Protein AF-A0A0C9VKG6-F1 (afdb_monomer_lite)

Organism: Sphaerobolus stellatus (strain SS14) (NCBI:txid990650)

Sequence (192 aa):
MRAEDNCTCRLIDTSNALRTARHTDNGRTLLSHLSDSPATTRQNPPNAATGEKKKFLPKLTEEEKNLIRDHLGCRRCHTFYAGHQSANCPMTIVNTWPNTSNYTPLTESMAWVAAAAAKPRITVALAYSKDPRDAETDLYVPPTPFTIPHLYAQMDLTGPAMEDFPLSVKALLDIGSPAVIISSGLVDQLGL

Secondary structure (DSSP, 8-state):
--SHHHHHHHHHHHHHHHHHHHHHTT---TTTTS--------PPP----------PPPP--HHHHHHHHHTT-BTTTTBTT-SS-GGG-HHHHHT-PPPGGG-PPP-HHHHHHHHHHTS----------------------------PPP-EEEEEE--TT--SS-EEEEEE--TT-SS----HHHHHHHT-

Foldseek 3Di:
DPPVVVVVVVVVVVVVVVVVVVVVVPPPDPPVPPDDDDDDDDDDDDDPDPDPPDLDADQQDVVLVVLQVVQVHENFQSDGPPVDYPVPDCCVVVVDHDDNVPDDRDDPVVSVVNVVVNPDPPDDDDDDDPDDDDDPDPPPDPPDPCPPPFDWDWDFDAAPPDPDGTDTDIDTDDPPDPDDDDDPVVCVVRVD

Radius of gyration: 30.84 Å; chains: 1; bounding box: 80×62×86 Å

Structure (mmCIF, N/CA/C/O backbone):
data_AF-A0A0C9VKG6-F1
#
_entry.id   AF-A0A0C9VKG6-F1
#
loop_
_atom_site.group_PDB
_atom_site.id
_atom_site.type_symbol
_atom_site.label_atom_id
_atom_site.label_alt_id
_atom_site.label_comp_id
_atom_site.label_asym_id
_atom_site.label_entity_id
_atom_site.label_seq_id
_atom_site.pdbx_PDB_ins_code
_atom_site.Cartn_x
_atom_site.Cartn_y
_atom_site.Cartn_z
_atom_site.occupancy
_atom_site.B_iso_or_equiv
_atom_site.auth_seq_id
_atom_site.auth_comp_id
_atom_site.auth_asym_id
_atom_site.auth_atom_id
_atom_site.pdbx_PDB_model_num
ATOM 1 N N . MET A 1 1 ? 13.301 -40.475 8.908 1.00 50.25 1 MET A N 1
ATOM 2 C CA . MET A 1 1 ? 12.504 -39.259 8.636 1.00 50.25 1 MET A CA 1
ATOM 3 C C . MET A 1 1 ? 11.189 -39.294 9.444 1.00 50.25 1 MET A C 1
ATOM 5 O O . MET A 1 1 ? 10.123 -39.360 8.863 1.00 50.25 1 MET A O 1
ATOM 9 N N . ARG A 1 2 ? 11.252 -39.381 10.789 1.00 55.94 2 ARG A N 1
ATOM 10 C CA . ARG A 1 2 ? 10.070 -39.404 11.701 1.00 55.94 2 ARG A CA 1
ATOM 11 C C . ARG A 1 2 ? 10.313 -38.679 13.042 1.00 55.94 2 ARG A C 1
ATOM 13 O O . ARG A 1 2 ? 9.525 -38.801 13.972 1.00 55.94 2 ARG A O 1
ATOM 20 N N . ALA A 1 3 ? 11.449 -37.995 13.188 1.00 56.12 3 ALA A N 1
ATOM 21 C CA . ALA A 1 3 ? 11.836 -37.368 14.454 1.00 56.12 3 ALA A CA 1
ATOM 22 C C . ALA A 1 3 ? 11.346 -35.913 14.563 1.00 56.12 3 ALA A C 1
ATOM 24 O O . ALA A 1 3 ? 11.083 -35.442 15.665 1.00 56.12 3 ALA A O 1
ATOM 25 N N . GLU A 1 4 ? 11.178 -35.228 13.430 1.00 56.50 4 GLU A N 1
ATOM 26 C CA . GLU A 1 4 ? 10.843 -33.800 13.375 1.00 56.50 4 GLU A CA 1
ATOM 27 C C . GLU A 1 4 ? 9.358 -33.537 13.684 1.00 56.50 4 GLU A C 1
ATOM 29 O O . GLU A 1 4 ? 9.040 -32.576 14.384 1.00 56.50 4 GLU A O 1
ATOM 34 N N . ASP A 1 5 ? 8.458 -34.455 13.313 1.00 58.03 5 ASP A N 1
ATOM 35 C CA . ASP A 1 5 ? 7.010 -34.317 13.545 1.00 58.03 5 ASP A CA 1
ATOM 36 C C . ASP A 1 5 ? 6.630 -34.334 15.037 1.00 58.03 5 ASP A C 1
ATOM 38 O O . ASP A 1 5 ? 5.728 -33.619 15.477 1.00 58.03 5 ASP A O 1
ATOM 42 N N . ASN A 1 6 ? 7.368 -35.090 15.857 1.00 64.69 6 ASN A N 1
ATOM 43 C CA . ASN A 1 6 ? 7.103 -35.191 17.295 1.00 64.69 6 ASN A CA 1
ATOM 44 C C . ASN A 1 6 ? 7.442 -33.901 18.053 1.00 64.69 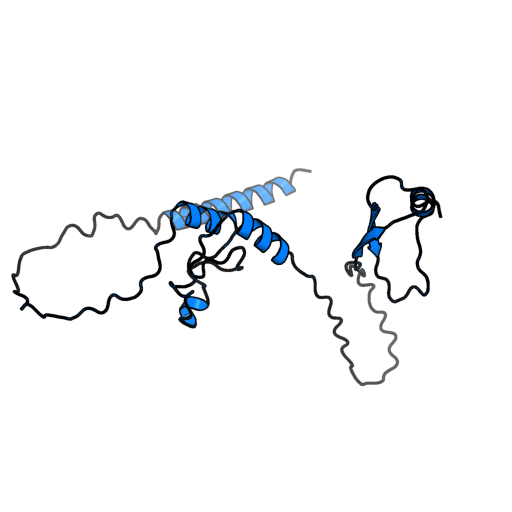6 ASN A C 1
ATOM 46 O O . ASN A 1 6 ? 6.834 -33.616 19.085 1.00 64.69 6 ASN A O 1
ATOM 50 N N . CYS A 1 7 ? 8.405 -33.115 17.562 1.00 70.19 7 CYS A N 1
ATOM 51 C CA . CYS A 1 7 ? 8.767 -31.845 18.190 1.00 70.19 7 CYS A CA 1
ATOM 52 C C . CYS A 1 7 ? 7.628 -30.829 18.028 1.00 70.19 7 CYS A C 1
ATOM 54 O O . CYS A 1 7 ? 7.198 -30.189 18.992 1.00 70.19 7 CYS A O 1
ATOM 56 N N . THR A 1 8 ? 7.075 -30.761 16.819 1.00 71.38 8 THR A N 1
ATOM 57 C CA . THR A 1 8 ? 6.017 -29.817 16.455 1.00 71.38 8 THR A CA 1
ATOM 58 C C . THR A 1 8 ? 4.706 -30.126 17.180 1.00 71.38 8 THR A C 1
ATOM 60 O O . THR A 1 8 ? 4.082 -29.213 17.721 1.00 71.38 8 THR A O 1
ATOM 63 N N . CYS A 1 9 ? 4.322 -31.404 17.297 1.00 74.69 9 CYS A N 1
ATOM 64 C CA . CYS A 1 9 ? 3.130 -31.803 18.056 1.00 74.69 9 CYS A CA 1
ATOM 65 C C . CYS A 1 9 ? 3.235 -31.446 19.549 1.00 74.69 9 CYS A C 1
ATOM 67 O O . CYS A 1 9 ? 2.298 -30.881 20.111 1.00 74.69 9 CYS A O 1
ATOM 69 N N . ARG A 1 10 ? 4.398 -31.664 20.183 1.00 74.44 10 ARG A N 1
ATOM 70 C CA . ARG A 1 10 ? 4.588 -31.331 21.610 1.00 74.44 10 ARG A CA 1
ATOM 71 C C . ARG A 1 10 ? 4.495 -29.831 21.884 1.00 74.44 10 ARG A C 1
ATOM 73 O O . ARG A 1 10 ? 3.991 -29.432 22.936 1.00 74.44 10 ARG A O 1
ATOM 80 N N . LEU A 1 11 ? 4.946 -28.994 20.951 1.00 72.25 11 LEU A N 1
ATOM 81 C CA . LEU A 1 11 ? 4.827 -27.539 21.068 1.00 72.25 11 LEU A CA 1
ATOM 82 C C . LEU A 1 11 ? 3.369 -27.071 20.953 1.00 72.25 11 LEU A C 1
ATOM 84 O O . LEU A 1 11 ? 2.946 -26.196 21.715 1.00 72.25 11 LEU A O 1
ATOM 88 N N . ILE A 1 12 ? 2.592 -27.682 20.055 1.00 78.38 12 ILE A N 1
ATOM 89 C CA . ILE A 1 12 ? 1.165 -27.380 19.879 1.00 78.38 12 ILE A CA 1
ATOM 90 C C . ILE A 1 12 ? 0.376 -27.777 21.134 1.00 78.38 12 ILE A C 1
ATOM 92 O O . ILE A 1 12 ? -0.376 -26.955 21.665 1.00 78.38 12 ILE A O 1
ATOM 96 N N . ASP A 1 13 ? 0.609 -28.977 21.667 1.00 81.69 13 ASP A N 1
ATOM 97 C CA . ASP A 1 13 ? -0.079 -29.464 22.869 1.00 81.69 13 ASP A CA 1
ATOM 98 C C . ASP A 1 13 ? 0.242 -28.610 24.102 1.00 81.69 13 ASP A C 1
ATOM 100 O O . ASP A 1 13 ? -0.653 -28.244 24.869 1.00 81.69 13 ASP A O 1
ATOM 104 N N . THR A 1 14 ? 1.504 -28.197 24.250 1.00 80.69 14 THR A N 1
ATOM 105 C CA . THR A 1 14 ? 1.930 -27.308 25.343 1.00 80.69 14 THR A CA 1
ATOM 106 C C . THR A 1 14 ? 1.271 -25.929 25.234 1.00 80.69 14 THR A C 1
ATOM 108 O O . THR A 1 14 ? 0.827 -25.365 26.238 1.00 80.69 14 THR A O 1
ATOM 111 N N . SER A 1 15 ? 1.152 -25.381 24.019 1.00 76.69 15 SER A N 1
ATOM 112 C CA . SER A 1 15 ? 0.490 -24.089 23.794 1.00 76.69 15 SER A CA 1
ATOM 113 C C . SER A 1 15 ? -1.013 -24.157 24.087 1.00 76.69 15 SER A C 1
ATOM 115 O O . SER A 1 15 ? -1.566 -23.246 24.708 1.00 76.69 15 SER A O 1
ATOM 117 N N . ASN A 1 16 ? -1.671 -25.254 23.707 1.00 75.88 16 ASN A N 1
ATOM 118 C CA . ASN A 1 16 ? -3.093 -25.470 23.975 1.00 75.88 16 ASN A CA 1
ATOM 119 C C . ASN A 1 16 ? -3.376 -25.662 25.474 1.00 75.88 16 ASN A C 1
ATOM 121 O O . ASN A 1 16 ? -4.326 -25.066 25.983 1.00 75.88 16 ASN A O 1
ATOM 125 N N . ALA A 1 17 ? -2.519 -26.386 26.203 1.00 74.12 17 ALA A N 1
ATOM 126 C CA . ALA A 1 17 ? -2.623 -26.536 27.659 1.00 74.12 17 ALA A CA 1
ATOM 127 C C . ALA A 1 17 ? -2.451 -25.200 28.412 1.00 74.12 17 ALA A C 1
ATOM 129 O O . ALA A 1 17 ? -3.166 -24.914 29.373 1.00 74.12 17 ALA A O 1
ATOM 130 N N . LEU A 1 18 ? -1.550 -24.326 27.947 1.00 69.62 18 LEU A N 1
ATOM 131 C CA . LEU A 1 18 ? -1.402 -22.973 28.500 1.00 69.62 18 LEU A CA 1
ATOM 132 C C . LEU A 1 18 ? -2.629 -22.089 28.227 1.00 69.62 18 LEU A C 1
ATOM 134 O O . LEU A 1 18 ? -2.961 -21.222 29.040 1.00 69.62 18 LEU A O 1
ATOM 138 N N . ARG A 1 19 ? -3.317 -22.294 27.097 1.00 65.25 19 ARG A N 1
ATOM 139 C CA . ARG A 1 19 ? -4.551 -21.565 26.763 1.00 65.25 19 ARG A CA 1
ATOM 140 C C . ARG A 1 19 ? -5.738 -22.021 27.609 1.00 65.25 19 ARG A C 1
ATOM 142 O O . ARG A 1 19 ? -6.507 -21.166 28.042 1.00 65.25 19 ARG A O 1
ATOM 149 N N . THR A 1 20 ? -5.873 -23.317 27.888 1.00 66.81 20 THR A N 1
ATOM 150 C CA . THR A 1 20 ? -6.952 -23.833 28.749 1.00 66.81 20 THR A CA 1
ATOM 151 C C . THR A 1 20 ? -6.763 -23.424 30.210 1.00 66.81 20 THR A C 1
ATOM 153 O O . THR A 1 20 ? -7.734 -23.003 30.837 1.00 66.81 20 THR A O 1
ATOM 156 N N . ALA A 1 21 ? -5.527 -23.413 30.724 1.00 62.81 21 ALA A N 1
ATOM 157 C CA . ALA A 1 21 ? -5.228 -22.952 32.086 1.00 62.81 21 ALA A CA 1
ATOM 158 C C . ALA A 1 21 ? -5.585 -21.468 32.322 1.00 62.81 21 ALA A C 1
ATOM 160 O O . ALA A 1 21 ? -6.046 -21.095 33.397 1.00 62.81 21 ALA A O 1
ATOM 161 N N . ARG A 1 22 ? -5.441 -20.609 31.303 1.00 58.81 22 ARG A N 1
ATOM 162 C CA . ARG A 1 22 ? -5.847 -19.190 31.386 1.00 58.81 22 ARG A CA 1
ATOM 163 C C . ARG A 1 22 ? -7.360 -18.985 31.346 1.00 58.81 22 ARG A C 1
ATOM 165 O O . ARG A 1 22 ? -7.836 -17.911 31.705 1.00 58.81 22 ARG A O 1
ATOM 172 N N . HIS A 1 23 ? -8.115 -19.982 30.892 1.00 55.22 23 HIS A N 1
ATOM 173 C CA . HIS A 1 23 ? -9.563 -19.875 30.758 1.00 55.22 23 HIS A CA 1
ATOM 174 C C . HIS A 1 23 ? -10.307 -20.247 32.049 1.00 55.22 23 HIS A C 1
ATOM 176 O O . HIS A 1 23 ? -11.435 -19.796 32.249 1.00 55.22 23 HIS A O 1
ATOM 182 N N . THR A 1 24 ? -9.683 -21.022 32.941 1.00 56.91 24 THR A N 1
ATOM 183 C CA . THR A 1 24 ? -10.279 -21.432 34.222 1.00 56.91 24 THR A CA 1
ATOM 184 C C . THR A 1 24 ? -10.180 -20.367 35.315 1.00 56.91 24 THR A C 1
ATOM 186 O O . THR A 1 24 ? -10.997 -20.378 36.229 1.00 56.91 24 THR A O 1
ATOM 189 N N . ASP A 1 25 ? -9.261 -19.402 35.202 1.00 52.75 25 ASP A N 1
ATOM 190 C CA . ASP A 1 25 ? -9.075 -18.350 36.221 1.00 52.75 25 ASP A CA 1
ATOM 191 C C . ASP A 1 25 ? -10.065 -17.174 36.108 1.00 52.75 25 ASP A C 1
ATOM 193 O O . ASP A 1 25 ? -10.252 -16.407 37.051 1.00 52.75 25 ASP A O 1
ATOM 197 N N . ASN A 1 26 ? -10.775 -17.050 34.981 1.00 51.22 26 ASN A N 1
ATOM 198 C CA . ASN A 1 26 ? -11.787 -16.003 34.782 1.00 51.22 26 ASN A CA 1
ATOM 199 C C . ASN A 1 26 ? -13.218 -16.453 35.126 1.00 51.22 26 ASN A C 1
ATOM 201 O O . ASN A 1 26 ? -14.178 -15.720 34.886 1.00 51.22 26 ASN A O 1
ATOM 205 N N . GLY A 1 27 ? -13.374 -17.628 35.741 1.00 53.47 27 GLY A N 1
ATOM 206 C CA . GLY A 1 27 ? -14.642 -18.157 36.243 1.00 53.47 27 GLY A CA 1
ATOM 207 C C . GLY A 1 27 ? -15.100 -17.546 37.570 1.00 53.47 27 GLY A C 1
ATOM 208 O O . GLY A 1 27 ? -15.656 -18.261 38.400 1.00 53.47 27 GLY A O 1
ATOM 209 N N . ARG A 1 28 ? -14.893 -16.239 37.799 1.00 52.16 28 ARG A N 1
ATOM 210 C CA . ARG A 1 28 ? -15.598 -15.522 38.873 1.00 52.16 28 ARG A CA 1
ATOM 211 C C . ARG A 1 28 ? -17.057 -15.370 38.444 1.00 52.16 28 ARG A C 1
ATOM 213 O O . ARG A 1 28 ? -17.444 -14.448 37.732 1.00 52.16 28 ARG A O 1
ATOM 220 N N . THR A 1 29 ? -17.827 -16.383 38.811 1.00 49.12 29 THR A N 1
ATOM 221 C CA . THR A 1 29 ? -19.251 -16.550 38.558 1.00 49.12 29 THR A CA 1
ATOM 222 C C . THR A 1 29 ? -20.050 -15.342 39.045 1.00 49.12 29 THR A C 1
ATOM 224 O O . THR A 1 29 ? -19.882 -14.863 40.164 1.00 49.12 29 THR A O 1
ATOM 227 N N . LEU A 1 30 ? -21.006 -14.907 38.220 1.00 50.72 30 LEU A N 1
ATOM 228 C CA . LEU A 1 30 ? -22.036 -13.898 38.513 1.00 50.72 30 LEU A CA 1
ATOM 229 C C . LEU A 1 30 ? -22.934 -14.229 39.733 1.00 50.72 30 LEU A C 1
ATOM 231 O O . LEU A 1 30 ? -23.887 -13.506 40.002 1.00 50.72 30 LEU A O 1
ATOM 235 N N . LEU A 1 31 ? -22.645 -15.301 40.480 1.00 48.25 31 LEU A N 1
ATOM 236 C CA . LEU A 1 31 ? -23.374 -15.710 41.681 1.00 48.25 31 LEU A CA 1
ATOM 237 C C . LEU A 1 31 ? -22.872 -15.038 42.968 1.00 48.25 31 LEU A C 1
ATOM 239 O O . LEU A 1 31 ? -23.609 -15.007 43.949 1.00 48.25 31 LEU A O 1
ATOM 243 N N . SER A 1 32 ? -21.655 -14.484 42.999 1.00 50.81 32 SER A N 1
ATOM 244 C CA . SER A 1 32 ? -21.087 -13.922 44.237 1.00 50.81 32 SER A CA 1
ATOM 245 C C . SER A 1 32 ? -21.597 -12.518 44.592 1.00 50.81 32 SER A C 1
ATOM 247 O O . SER A 1 32 ? -21.147 -11.948 45.578 1.00 50.81 32 SER A O 1
ATOM 249 N N . HIS A 1 33 ? -22.508 -11.944 43.799 1.00 47.34 33 HIS A N 1
ATOM 250 C CA . HIS A 1 33 ? -23.048 -10.594 44.009 1.00 47.34 33 HIS A CA 1
ATOM 251 C C . HIS A 1 33 ? -24.496 -10.559 44.531 1.00 47.34 33 HIS A C 1
ATOM 253 O O . HIS A 1 33 ? -25.024 -9.469 44.737 1.00 47.34 33 HIS A O 1
ATOM 259 N N . LEU A 1 34 ? -25.144 -11.713 44.742 1.00 45.31 34 LEU A N 1
ATOM 260 C CA . LEU A 1 34 ? -26.556 -11.781 45.159 1.00 45.31 34 LEU A CA 1
ATOM 261 C C . LEU A 1 34 ? -26.783 -12.009 46.660 1.00 45.31 34 LEU A C 1
ATOM 263 O O . LEU A 1 34 ? -27.932 -12.019 47.093 1.00 45.31 34 LEU A O 1
ATOM 267 N N . SER A 1 35 ? -25.729 -12.123 47.464 1.00 49.62 35 SER A N 1
ATOM 268 C CA . SER A 1 35 ? -25.858 -12.240 48.917 1.00 49.62 35 SER A CA 1
ATOM 269 C C . SER A 1 35 ? -25.152 -11.073 49.583 1.00 49.62 35 SER A C 1
ATOM 271 O O . SER A 1 35 ? -23.977 -11.181 49.897 1.00 49.62 35 SER A O 1
ATOM 273 N N . ASP A 1 36 ? -25.855 -9.945 49.701 1.00 36.59 36 ASP A N 1
ATOM 274 C CA . ASP A 1 36 ? -25.893 -9.155 50.937 1.00 36.59 36 ASP A CA 1
ATOM 275 C C . ASP A 1 36 ? -26.892 -7.988 50.810 1.00 36.59 36 ASP A C 1
ATOM 277 O O . ASP A 1 36 ? -26.741 -7.044 50.034 1.00 36.59 36 ASP A O 1
ATOM 281 N N . SER A 1 37 ? -27.956 -8.058 51.604 1.00 38.97 37 SER A N 1
ATOM 282 C CA . SER A 1 37 ? -28.755 -6.917 52.056 1.00 38.97 37 SER A CA 1
ATOM 283 C C . SER A 1 37 ? -29.332 -7.278 53.422 1.00 38.97 37 SER A C 1
ATOM 285 O O . SER A 1 37 ? -29.814 -8.395 53.612 1.00 38.97 37 SER A O 1
ATOM 287 N N . PRO A 1 38 ? -29.325 -6.323 54.362 1.00 44.56 38 PRO A N 1
ATOM 288 C CA . PRO A 1 38 ? -30.579 -5.608 54.545 1.00 44.56 38 PRO A CA 1
ATOM 289 C C . PRO A 1 38 ? -30.428 -4.082 54.627 1.00 44.56 38 PRO A C 1
ATOM 291 O O . PRO A 1 38 ? -29.510 -3.536 55.227 1.00 44.56 38 PRO A O 1
ATOM 294 N N . ALA A 1 39 ? -31.408 -3.431 53.997 1.00 42.03 39 ALA A N 1
ATOM 295 C CA . ALA A 1 39 ? -32.049 -2.162 54.329 1.00 42.03 39 ALA A CA 1
ATOM 296 C C . ALA A 1 39 ? -31.278 -1.117 55.163 1.00 42.03 39 ALA A C 1
ATOM 298 O O . ALA A 1 39 ? -31.095 -1.264 56.366 1.00 42.03 39 ALA A O 1
ATOM 299 N N . THR A 1 40 ? -31.053 0.058 54.565 1.00 35.31 40 THR A N 1
ATOM 300 C CA . THR A 1 40 ? -31.261 1.348 55.247 1.00 35.31 40 THR A CA 1
ATOM 301 C C . THR A 1 40 ? -31.588 2.435 54.224 1.00 35.31 40 THR A C 1
ATOM 303 O O . THR A 1 40 ? -30.788 2.786 53.360 1.00 35.31 40 THR A O 1
ATOM 306 N N . THR A 1 41 ? -32.797 2.973 54.356 1.00 47.50 41 THR A N 1
ATOM 307 C CA . THR A 1 41 ? -33.310 4.172 53.694 1.00 47.50 41 THR A CA 1
ATOM 308 C C . THR A 1 41 ? -32.418 5.378 53.991 1.00 47.50 41 THR A C 1
ATOM 310 O O . THR A 1 41 ? -32.254 5.757 55.150 1.00 47.50 41 THR A O 1
ATOM 313 N N . ARG A 1 42 ? -31.911 6.048 52.952 1.00 37.44 42 ARG A N 1
ATOM 314 C CA . ARG A 1 42 ? -31.493 7.454 53.038 1.00 37.44 42 ARG A CA 1
ATOM 315 C C . ARG A 1 42 ? -32.073 8.243 51.871 1.00 37.44 42 ARG A C 1
ATOM 317 O O . ARG A 1 42 ? -31.857 7.924 50.708 1.00 37.44 42 ARG A O 1
ATOM 324 N N . GLN A 1 43 ? -32.854 9.251 52.237 1.00 46.75 43 GLN A N 1
ATOM 325 C CA . GLN A 1 43 ? -33.423 10.267 51.363 1.00 46.75 43 GLN A CA 1
ATOM 326 C C . GLN A 1 43 ? -32.293 11.123 50.767 1.00 46.75 43 GLN A C 1
ATOM 328 O O . GLN A 1 43 ? -31.412 11.562 51.504 1.00 46.75 43 GLN A O 1
ATOM 333 N N . ASN A 1 44 ? -32.341 11.392 49.460 1.00 41.09 44 ASN A N 1
ATOM 334 C CA . ASN A 1 44 ? -31.538 12.436 48.817 1.00 41.09 44 ASN A CA 1
ATOM 335 C C . ASN A 1 44 ? -32.431 13.656 48.525 1.00 41.09 44 ASN A C 1
ATOM 337 O O . ASN A 1 44 ? -33.558 13.467 48.059 1.00 41.09 44 ASN A O 1
ATOM 341 N N . PRO A 1 45 ? -31.961 14.896 48.761 1.00 47.38 45 PRO A N 1
ATOM 342 C CA . PRO A 1 45 ? -32.693 16.102 48.387 1.00 47.38 45 PRO A CA 1
ATOM 343 C C . PRO A 1 45 ? -32.635 16.338 46.863 1.00 47.38 45 PRO A C 1
ATOM 345 O O . PRO A 1 45 ? -31.713 15.851 46.197 1.00 47.38 45 PRO A O 1
ATOM 348 N N . PRO A 1 46 ? -33.587 17.098 46.288 1.00 43.56 46 PRO A N 1
ATOM 349 C CA . PRO A 1 46 ? -33.612 17.385 44.861 1.00 43.56 46 PRO A CA 1
ATOM 350 C C . PRO A 1 46 ? -32.577 18.468 44.553 1.00 43.56 46 PRO A C 1
ATOM 352 O O . PRO A 1 46 ? -32.841 19.659 44.701 1.00 43.56 46 PRO A O 1
ATOM 355 N N . ASN A 1 47 ? -31.378 18.063 44.136 1.00 42.38 47 ASN A N 1
ATOM 356 C CA . ASN A 1 47 ? -30.396 19.013 43.634 1.00 42.38 47 ASN A CA 1
ATOM 357 C C . ASN A 1 47 ? -30.659 19.242 42.142 1.00 42.38 47 ASN A C 1
ATOM 359 O O . ASN A 1 47 ? -30.376 18.381 41.305 1.00 42.38 47 ASN A O 1
ATOM 363 N N . ALA A 1 48 ? -31.245 20.395 41.824 1.00 49.47 48 ALA A N 1
ATOM 364 C CA . ALA A 1 48 ? -31.372 20.907 40.470 1.00 49.47 48 ALA A CA 1
ATOM 365 C C . ALA A 1 48 ? -29.974 21.253 39.934 1.00 49.47 48 ALA A C 1
ATOM 367 O O . ALA A 1 48 ? -29.524 22.392 39.995 1.00 49.47 48 ALA A O 1
ATOM 368 N N . ALA A 1 49 ? -29.266 20.245 39.430 1.00 41.28 49 ALA A N 1
ATOM 369 C CA . ALA A 1 49 ? -28.090 20.454 38.608 1.00 41.28 49 ALA A CA 1
ATOM 370 C C . ALA A 1 49 ? -28.560 20.619 37.161 1.00 41.28 49 ALA A C 1
ATOM 372 O O . ALA A 1 49 ? -29.028 19.669 36.529 1.00 41.28 49 ALA A O 1
ATOM 373 N N . THR A 1 50 ? -28.428 21.833 36.635 1.00 46.72 50 THR A N 1
ATOM 374 C CA . THR A 1 50 ? -28.329 22.119 35.203 1.00 46.72 50 THR A CA 1
ATOM 375 C C . THR A 1 50 ? -27.165 21.304 34.638 1.00 46.72 50 THR A C 1
ATOM 377 O O . THR A 1 50 ? -26.023 21.746 34.572 1.00 46.72 50 THR A O 1
ATOM 380 N N . GLY A 1 51 ? -27.446 20.048 34.297 1.00 42.59 51 GLY A N 1
ATOM 381 C CA . GLY A 1 51 ? -26.499 19.162 33.649 1.00 42.59 51 GLY A CA 1
ATOM 382 C C . GLY A 1 51 ? -26.299 19.630 32.220 1.00 42.59 51 GLY A C 1
ATOM 383 O O . GLY A 1 51 ? -27.079 19.272 31.337 1.00 42.59 51 GLY A O 1
ATOM 384 N N . GLU A 1 52 ? -25.250 20.414 31.981 1.00 54.09 52 GLU A N 1
ATOM 385 C CA . GLU A 1 52 ? -24.665 20.516 30.650 1.00 54.09 52 GLU A CA 1
ATOM 386 C C . GLU A 1 52 ? -24.449 19.089 30.147 1.00 54.09 52 GLU A C 1
ATOM 388 O O . GLU A 1 52 ? -23.711 18.294 30.740 1.00 54.09 52 GLU A O 1
ATOM 393 N N . LYS A 1 53 ? -25.191 18.725 29.097 1.00 56.66 53 LYS A N 1
ATOM 394 C CA . LYS A 1 53 ? -25.135 17.399 28.490 1.00 56.66 53 LYS A CA 1
ATOM 395 C C . LYS A 1 53 ? -23.691 17.174 28.059 1.00 56.66 53 LYS A C 1
ATOM 397 O O . LYS A 1 53 ? -23.253 17.735 27.056 1.00 56.66 53 LYS A O 1
ATOM 402 N N . LYS A 1 54 ? -22.944 16.380 28.833 1.00 54.53 54 LYS A N 1
ATOM 403 C CA . LYS A 1 54 ? -21.612 15.904 28.450 1.00 54.53 54 LYS A CA 1
ATOM 404 C C . LYS A 1 54 ? -21.734 15.404 27.011 1.00 54.53 54 LYS A C 1
ATOM 406 O O . LYS A 1 54 ? -22.593 14.567 26.730 1.00 54.53 54 LYS A O 1
ATOM 411 N N . LYS A 1 55 ? -20.945 15.976 26.099 1.00 55.06 55 LYS A N 1
ATOM 412 C CA . LYS A 1 55 ? -20.892 15.590 24.683 1.00 55.06 55 LYS A CA 1
ATOM 413 C C . LYS A 1 55 ? -20.316 14.177 24.610 1.00 55.06 55 LYS A C 1
ATOM 415 O O . LYS A 1 55 ? -19.117 13.991 24.442 1.00 55.06 55 LYS A O 1
ATOM 420 N N . PHE A 1 56 ? -21.152 13.183 24.878 1.00 52.62 56 PHE A N 1
ATOM 421 C CA . PHE A 1 56 ? -20.758 11.789 24.805 1.00 52.62 56 PHE A CA 1
ATOM 422 C C . PHE A 1 56 ? -20.582 11.420 23.338 1.00 52.62 56 PHE A C 1
ATOM 424 O O . PHE A 1 56 ? -21.422 11.754 22.502 1.00 52.62 56 PHE A O 1
ATOM 431 N N . LEU A 1 57 ? -19.478 10.737 23.043 1.00 57.09 57 LEU A N 1
ATOM 432 C CA . LEU A 1 57 ? -19.250 10.142 21.736 1.00 57.09 57 LEU A CA 1
ATOM 433 C C . LEU A 1 57 ? -20.436 9.248 21.371 1.00 57.09 57 LEU A C 1
ATOM 435 O O . LEU A 1 57 ? -20.894 8.485 22.234 1.00 57.09 57 LEU A O 1
ATOM 439 N N . PRO A 1 58 ? -20.934 9.327 20.123 1.00 66.12 58 PRO A N 1
ATOM 440 C CA . PRO A 1 58 ? -21.839 8.320 19.602 1.00 66.12 58 PRO A CA 1
ATOM 441 C C . PRO A 1 58 ? -21.254 6.941 19.899 1.00 66.12 58 PRO A C 1
ATOM 443 O O . PRO A 1 58 ? -20.071 6.685 19.660 1.00 66.12 58 PRO A O 1
ATOM 446 N N . LYS A 1 59 ? -22.062 6.066 20.501 1.00 73.88 59 LYS A N 1
ATOM 447 C CA . LYS A 1 59 ? -21.650 4.680 20.704 1.00 73.88 59 LYS A CA 1
ATOM 448 C C . LYS A 1 59 ? -21.450 4.081 19.315 1.00 73.88 59 LYS A C 1
ATOM 450 O O . LYS A 1 59 ? -22.399 4.095 18.540 1.00 73.88 59 LYS A O 1
ATOM 455 N N . LEU A 1 60 ? -20.250 3.563 19.045 1.00 81.75 60 LEU A N 1
ATOM 456 C CA . LEU A 1 60 ? -19.982 2.742 17.862 1.00 81.75 60 LEU A CA 1
ATOM 457 C C . LEU A 1 60 ? -21.119 1.739 17.683 1.00 81.75 60 LEU A C 1
ATOM 459 O O . LEU A 1 60 ? -21.473 1.044 18.652 1.00 81.75 60 LEU A O 1
ATOM 463 N N . THR A 1 61 ? -21.664 1.663 16.474 1.00 84.38 61 THR A N 1
ATOM 464 C CA . THR A 1 61 ? -22.645 0.630 16.150 1.00 84.38 61 THR A CA 1
ATOM 465 C C . THR A 1 61 ? -21.965 -0.744 16.157 1.00 84.38 61 THR A C 1
ATOM 467 O O . THR A 1 61 ? -20.733 -0.851 16.158 1.00 84.38 61 THR A O 1
ATOM 470 N N . GLU A 1 62 ? -22.740 -1.826 16.239 1.00 86.69 62 GLU A N 1
ATOM 471 C CA . GLU A 1 62 ? -22.151 -3.173 16.235 1.00 86.69 62 GLU A CA 1
ATOM 472 C C . GLU A 1 62 ? -21.447 -3.473 14.905 1.00 86.69 62 GLU A C 1
ATOM 474 O O . GLU A 1 62 ? -20.398 -4.116 14.894 1.00 86.69 62 GLU A O 1
ATOM 479 N N . GLU A 1 63 ? -21.948 -2.922 13.801 1.00 87.12 63 GLU A N 1
ATOM 480 C CA . GLU A 1 63 ? -21.333 -3.029 12.477 1.00 87.12 63 GLU A CA 1
ATOM 481 C C . GLU A 1 63 ? -19.945 -2.373 12.460 1.00 87.12 63 GLU A C 1
ATOM 483 O O . GLU A 1 63 ? -18.970 -2.990 12.034 1.00 87.12 63 GLU A O 1
ATOM 488 N N . GLU A 1 64 ? -19.816 -1.164 13.011 1.00 89.75 64 GLU A N 1
ATOM 489 C CA . GLU A 1 64 ? -18.531 -0.460 13.095 1.00 89.75 64 GLU A CA 1
ATOM 490 C C . GLU A 1 64 ? -17.546 -1.188 14.019 1.00 89.75 64 GLU A C 1
ATOM 492 O O . GLU A 1 64 ? -16.350 -1.270 13.729 1.00 89.75 64 GLU A O 1
ATOM 497 N N . LYS A 1 65 ? -18.025 -1.771 15.126 1.00 90.69 65 LYS A N 1
ATOM 498 C CA . LYS A 1 65 ? -17.179 -2.594 16.009 1.00 90.69 65 LYS A CA 1
ATOM 499 C C . LYS A 1 65 ? -16.647 -3.827 15.290 1.00 90.69 65 LYS A C 1
ATOM 501 O O . LYS A 1 65 ? -15.490 -4.187 15.523 1.00 90.69 65 LYS A O 1
ATOM 506 N N . ASN A 1 66 ? -17.476 -4.470 14.467 1.00 90.38 66 ASN A N 1
ATOM 507 C CA . ASN A 1 66 ? -17.075 -5.617 13.655 1.00 90.38 66 ASN A CA 1
ATOM 508 C C . ASN A 1 66 ? -16.019 -5.192 12.642 1.00 90.38 66 ASN A C 1
ATOM 510 O O . ASN A 1 66 ? -14.927 -5.750 12.645 1.00 90.38 66 ASN A O 1
ATOM 514 N N . LEU A 1 67 ? -16.280 -4.109 11.913 1.00 93.00 67 LEU A N 1
ATOM 515 C CA . LEU A 1 67 ? -15.368 -3.585 10.906 1.00 93.00 67 LEU A CA 1
ATOM 516 C C . LEU A 1 67 ? -13.997 -3.211 11.495 1.00 93.00 67 LEU A C 1
ATOM 518 O O . LEU A 1 67 ? -12.953 -3.587 10.966 1.00 93.00 67 LEU A O 1
ATOM 522 N N . ILE A 1 68 ? -13.968 -2.522 12.640 1.00 92.62 68 ILE A N 1
ATOM 523 C CA . ILE A 1 68 ? -12.709 -2.204 13.333 1.00 92.62 68 ILE A CA 1
ATOM 524 C C . ILE A 1 68 ? -11.972 -3.484 13.742 1.00 92.62 68 ILE A C 1
ATOM 526 O O . ILE A 1 68 ? -10.750 -3.545 13.628 1.00 92.62 68 ILE A O 1
ATOM 530 N N . ARG A 1 69 ? -12.686 -4.496 14.245 1.00 89.31 69 ARG A N 1
ATOM 531 C CA . ARG A 1 69 ? -12.087 -5.765 14.676 1.00 89.31 69 ARG A CA 1
ATOM 532 C C . ARG A 1 69 ? -11.477 -6.528 13.500 1.00 89.31 69 ARG A C 1
ATOM 534 O O . ARG A 1 69 ? -10.349 -7.000 13.636 1.00 89.31 69 ARG A O 1
ATOM 541 N N . ASP A 1 70 ? -12.185 -6.604 12.381 1.00 93.44 70 ASP A N 1
ATOM 542 C CA . ASP A 1 70 ? -11.754 -7.352 11.197 1.00 93.44 70 ASP A CA 1
ATOM 543 C C . ASP A 1 70 ? -10.535 -6.692 10.529 1.00 93.44 70 ASP A C 1
ATOM 545 O O . ASP A 1 70 ? -9.647 -7.372 10.019 1.00 93.44 70 ASP A O 1
ATOM 549 N N . HIS A 1 71 ? -10.416 -5.365 10.643 1.00 92.69 71 HIS A N 1
ATOM 550 C CA . HIS A 1 71 ? -9.297 -4.581 10.109 1.00 92.69 71 HIS A CA 1
ATOM 551 C C . HIS A 1 71 ? -8.241 -4.197 11.156 1.00 92.69 71 HIS A C 1
ATOM 553 O O . HIS A 1 71 ? -7.590 -3.154 11.034 1.00 92.69 71 HIS A O 1
ATOM 559 N N . LEU A 1 72 ? -8.072 -5.018 12.203 1.00 89.88 72 LEU A N 1
ATOM 560 C CA . LEU A 1 72 ? -7.032 -4.857 13.236 1.00 89.88 72 LEU A CA 1
ATOM 561 C C . LEU A 1 72 ? -6.947 -3.425 13.803 1.00 89.88 72 LEU A C 1
ATOM 563 O O . LEU A 1 72 ? -5.871 -2.902 14.108 1.00 89.88 72 LEU A O 1
ATOM 567 N N . GLY A 1 73 ? -8.0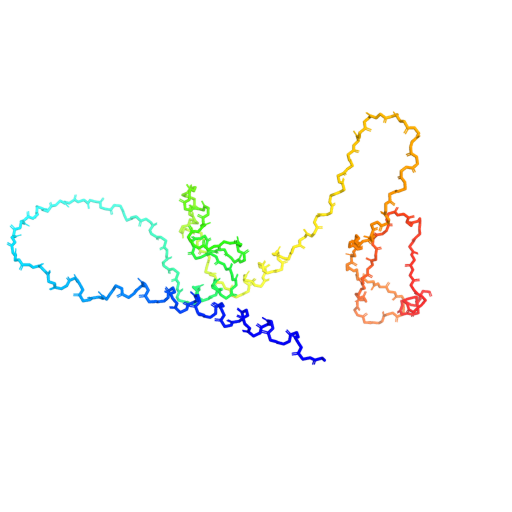96 -2.763 13.889 1.00 91.88 73 GLY A N 1
ATOM 568 C CA . GLY A 1 73 ? -8.229 -1.385 14.317 1.00 91.88 73 GLY A CA 1
ATOM 569 C C . GLY A 1 73 ? -8.467 -1.245 15.817 1.00 91.88 73 GLY A C 1
ATOM 570 O O . GLY A 1 73 ? -8.703 -2.206 16.557 1.00 91.88 73 GLY A O 1
ATOM 571 N N . CYS A 1 74 ? -8.454 -0.000 16.281 1.00 91.81 74 CYS A N 1
ATOM 572 C CA . CYS A 1 74 ? -8.672 0.328 17.681 1.00 91.81 74 CYS A CA 1
ATOM 573 C C . CYS A 1 74 ? -10.044 0.976 17.895 1.00 91.81 74 CYS A C 1
ATOM 575 O O . CYS A 1 74 ? -10.322 2.076 17.425 1.00 91.81 74 CYS A O 1
ATOM 577 N N . ARG A 1 75 ? -10.885 0.327 18.712 1.00 89.56 75 ARG A N 1
ATOM 578 C CA . ARG A 1 75 ? -12.249 0.786 19.053 1.00 89.56 75 ARG A CA 1
ATOM 579 C C . ARG A 1 75 ? -12.295 2.051 19.920 1.00 89.56 75 ARG A C 1
ATOM 581 O O . ARG A 1 75 ? -13.373 2.516 20.249 1.00 89.56 75 ARG A O 1
ATOM 588 N N . ARG A 1 76 ? -11.141 2.574 20.347 1.00 87.69 76 ARG A N 1
ATOM 589 C CA . ARG A 1 76 ? -11.049 3.799 21.158 1.00 87.69 76 ARG A CA 1
ATOM 590 C C . ARG A 1 76 ? -10.725 5.030 20.321 1.00 87.69 76 ARG A C 1
ATOM 592 O O . ARG A 1 76 ? -11.370 6.052 20.498 1.00 87.69 76 ARG A O 1
ATOM 599 N N . CYS A 1 77 ? -9.772 4.918 19.399 1.00 88.19 77 CYS A N 1
ATOM 600 C CA . CYS A 1 77 ? -9.443 5.992 18.460 1.00 88.19 77 CYS A CA 1
ATOM 601 C C . CYS A 1 77 ? -10.160 5.866 17.108 1.00 88.19 77 CYS A C 1
ATOM 603 O O . CYS A 1 77 ? -9.992 6.732 16.257 1.00 88.19 77 CYS A O 1
ATOM 605 N N . HIS A 1 78 ? -10.944 4.800 16.906 1.00 89.12 78 HIS A N 1
ATOM 606 C CA . HIS A 1 78 ? -11.728 4.548 15.692 1.00 89.12 78 HIS A CA 1
ATOM 607 C C . HIS A 1 78 ? -10.855 4.494 14.425 1.00 89.12 78 HIS A C 1
ATOM 609 O O . HIS A 1 78 ? -11.258 4.916 13.349 1.00 89.12 78 HIS A O 1
ATOM 615 N N . THR A 1 79 ? -9.625 3.994 14.558 1.00 88.69 79 THR A N 1
ATOM 616 C CA . THR A 1 79 ? -8.646 3.928 13.464 1.00 88.69 79 THR A CA 1
ATOM 617 C C . THR A 1 79 ? -8.405 2.478 13.053 1.00 88.69 79 THR A C 1
ATOM 619 O O . THR A 1 79 ? -8.159 1.631 13.916 1.00 88.69 79 THR A O 1
ATOM 622 N N . PHE A 1 80 ? -8.454 2.192 11.749 1.00 92.12 80 PHE A N 1
ATOM 623 C CA . PHE A 1 80 ? -8.106 0.888 11.172 1.00 92.12 80 PHE A CA 1
ATOM 624 C C . PHE A 1 80 ? -6.591 0.662 11.151 1.00 92.12 80 PHE A C 1
ATOM 626 O O . PHE A 1 80 ? -5.834 1.624 11.031 1.00 92.12 80 PHE A O 1
ATOM 633 N N . TYR A 1 81 ? -6.151 -0.596 11.265 1.00 91.25 81 TYR A N 1
ATOM 634 C CA . TYR A 1 81 ? -4.735 -0.992 11.208 1.00 91.25 81 TYR A CA 1
ATOM 635 C C . TYR A 1 81 ? -3.803 -0.177 12.124 1.00 91.25 81 TYR A C 1
ATOM 637 O O . TYR A 1 81 ? -2.644 0.069 11.804 1.00 91.25 81 TYR A O 1
ATOM 645 N N . ALA A 1 82 ? -4.296 0.246 13.289 1.00 87.56 82 ALA A N 1
ATOM 646 C CA . ALA A 1 82 ? -3.603 1.206 14.150 1.00 87.56 82 ALA A CA 1
ATOM 647 C C . ALA A 1 82 ? -2.383 0.624 14.900 1.00 87.56 82 ALA A C 1
ATOM 649 O O . ALA A 1 82 ? -1.729 1.337 15.663 1.00 87.56 82 ALA A O 1
ATOM 650 N N . GLY A 1 83 ? -2.116 -0.679 14.758 1.00 88.50 83 GLY A N 1
ATOM 651 C CA . GLY A 1 83 ? -1.019 -1.379 15.436 1.00 88.50 83 GLY A CA 1
ATOM 652 C C . GLY A 1 83 ? -1.204 -1.543 16.950 1.00 88.50 83 GLY A C 1
ATOM 653 O O . GLY A 1 83 ? -0.295 -2.001 17.635 1.00 88.50 83 GLY A O 1
ATOM 654 N N . HIS A 1 84 ? -2.368 -1.176 17.493 1.00 90.56 84 HIS A N 1
ATOM 655 C CA . HIS A 1 84 ? -2.673 -1.264 18.919 1.00 90.56 84 HIS A CA 1
ATOM 656 C C . HIS A 1 84 ? -4.152 -1.586 19.167 1.00 90.56 84 HIS A C 1
ATOM 658 O O . HIS A 1 84 ? -5.017 -1.326 18.333 1.00 90.56 84 HIS A O 1
ATOM 664 N N . GLN A 1 85 ? -4.450 -2.122 20.353 1.00 88.81 85 GLN A N 1
ATOM 665 C CA . GLN A 1 85 ? -5.818 -2.379 20.814 1.00 88.81 85 GLN A CA 1
ATOM 666 C C . GLN A 1 85 ? -6.279 -1.319 21.819 1.00 88.81 85 GLN A C 1
ATOM 668 O O . GLN A 1 85 ? -5.475 -0.564 22.360 1.00 88.81 85 GLN A O 1
ATOM 673 N N . SER A 1 86 ? -7.579 -1.304 22.133 1.00 87.00 86 SER A N 1
ATOM 674 C CA . SER A 1 86 ? -8.196 -0.351 23.067 1.00 87.00 86 SER A CA 1
ATOM 675 C C . SER A 1 86 ? -7.490 -0.244 24.424 1.00 87.00 86 SER A C 1
ATOM 677 O O . SER A 1 86 ? -7.457 0.845 24.987 1.00 87.00 86 SER A O 1
ATOM 679 N N . ALA A 1 87 ? -6.920 -1.338 24.940 1.00 86.00 87 ALA A N 1
ATOM 680 C CA . ALA A 1 87 ? -6.170 -1.334 26.198 1.00 86.00 87 ALA A CA 1
ATOM 681 C C . ALA A 1 87 ? -4.879 -0.498 26.118 1.00 86.00 87 ALA A C 1
ATOM 683 O O . ALA A 1 87 ? -4.549 0.211 27.060 1.00 86.00 87 ALA A O 1
ATOM 684 N N . ASN A 1 88 ? -4.209 -0.520 24.964 1.00 88.31 88 ASN A N 1
ATOM 685 C CA . ASN A 1 88 ? -2.927 0.147 24.721 1.00 88.31 88 ASN A CA 1
ATOM 686 C C . ASN A 1 88 ? -3.099 1.386 23.831 1.00 88.31 88 ASN A C 1
ATOM 688 O O . ASN A 1 88 ? -2.199 1.753 23.081 1.00 88.31 88 ASN A O 1
ATOM 692 N N . CYS A 1 89 ? -4.283 2.003 23.850 1.00 90.25 89 CYS A N 1
ATOM 693 C CA . CYS A 1 89 ? -4.569 3.140 22.989 1.00 90.25 89 CYS A CA 1
ATOM 694 C C . CYS A 1 89 ? -3.926 4.418 23.549 1.00 90.25 89 CYS A C 1
ATOM 696 O O . CYS A 1 89 ? -4.323 4.847 24.640 1.00 90.25 89 CYS A O 1
ATOM 698 N N . PRO A 1 90 ? -3.010 5.072 22.807 1.00 87.19 90 PRO A N 1
ATOM 699 C CA . PRO A 1 90 ? -2.290 6.251 23.287 1.00 87.19 90 PRO A CA 1
ATOM 700 C C . PRO A 1 90 ? -3.219 7.447 23.525 1.00 87.19 90 PRO A C 1
ATOM 702 O O . PRO A 1 90 ? -2.958 8.250 24.415 1.00 87.19 90 PRO A O 1
ATOM 705 N N . MET A 1 91 ? -4.361 7.526 22.826 1.00 84.19 91 MET A N 1
ATOM 706 C CA . MET A 1 91 ? -5.385 8.548 23.094 1.00 84.19 91 MET A CA 1
ATOM 707 C C . MET A 1 91 ? -5.965 8.459 24.510 1.00 84.19 91 MET A C 1
ATOM 709 O O . MET A 1 91 ? -6.426 9.463 25.037 1.00 84.19 91 MET A O 1
ATOM 713 N N . THR A 1 92 ? -5.892 7.297 25.168 1.00 80.81 92 THR A N 1
ATOM 714 C CA . THR A 1 92 ? -6.280 7.176 26.584 1.00 80.81 92 THR A CA 1
ATOM 715 C C . THR A 1 92 ? -5.335 7.962 27.489 1.00 80.81 92 THR A C 1
ATOM 717 O O . THR A 1 92 ? -5.774 8.540 28.476 1.00 80.81 92 THR A O 1
ATOM 720 N N . ILE A 1 93 ? -4.044 7.976 27.150 1.00 80.56 93 ILE A N 1
ATOM 721 C CA . ILE A 1 93 ? -2.993 8.645 27.924 1.00 80.56 93 ILE A CA 1
ATOM 722 C C . ILE A 1 93 ? -3.038 10.153 27.659 1.00 80.56 93 ILE A C 1
ATOM 724 O O . ILE A 1 93 ? -2.944 10.950 28.585 1.00 80.56 93 ILE A O 1
ATOM 728 N N . VAL A 1 94 ? -3.218 10.538 26.392 1.00 80.06 94 VAL A N 1
ATOM 729 C CA . VAL A 1 94 ? -3.191 11.943 25.945 1.00 80.06 94 VAL A CA 1
ATOM 730 C C . VAL A 1 94 ? -4.567 12.626 26.074 1.00 80.06 94 VAL A C 1
ATOM 732 O O . VAL A 1 94 ? -4.677 13.841 25.949 1.00 80.06 94 VAL A O 1
ATOM 735 N N . ASN A 1 95 ? -5.628 11.863 26.358 1.00 75.62 95 ASN A N 1
ATOM 736 C CA . ASN A 1 95 ? -7.020 12.320 26.468 1.00 75.62 95 ASN A CA 1
ATOM 737 C C . ASN A 1 95 ? -7.529 13.100 25.234 1.00 75.62 95 ASN A C 1
ATOM 739 O O . ASN A 1 95 ? -8.427 13.937 25.325 1.00 75.62 95 ASN A O 1
ATOM 743 N N . THR A 1 96 ? -6.952 12.823 24.066 1.00 76.19 96 THR A N 1
ATOM 744 C CA . THR A 1 96 ? -7.309 13.428 22.782 1.00 76.19 96 THR A CA 1
ATOM 745 C C . THR A 1 96 ? -8.261 12.506 22.039 1.00 76.19 96 THR A C 1
ATOM 747 O O . THR A 1 96 ? -7.852 11.661 21.252 1.00 76.19 96 THR A O 1
ATOM 750 N N . TRP A 1 97 ? -9.554 12.639 22.315 1.00 73.94 97 TRP A N 1
ATOM 751 C CA . TRP A 1 97 ? -10.588 11.841 21.658 1.00 73.94 97 TRP A CA 1
ATOM 752 C C . TRP A 1 97 ? -11.043 12.493 20.347 1.00 73.94 97 TRP A C 1
ATOM 754 O O . TRP A 1 97 ? -11.075 13.726 20.268 1.00 73.94 97 TRP A O 1
ATOM 764 N N . PRO A 1 98 ? -11.426 11.707 19.322 1.00 70.56 98 PRO A N 1
ATOM 765 C CA . PRO A 1 98 ? -12.022 12.262 18.112 1.00 70.56 98 PRO A CA 1
ATOM 766 C C . PRO A 1 98 ? -13.248 13.107 18.476 1.00 70.56 98 PRO A C 1
ATOM 768 O O . PRO A 1 98 ? -14.068 12.714 19.303 1.00 70.56 98 PRO A O 1
ATOM 771 N N . ASN A 1 99 ? -13.353 14.308 17.907 1.00 68.44 99 ASN A N 1
ATOM 772 C CA . ASN A 1 99 ? -14.434 15.223 18.251 1.00 68.44 99 ASN A CA 1
ATOM 773 C C . ASN A 1 99 ? -15.771 14.690 17.719 1.00 68.44 99 ASN A C 1
ATOM 775 O O . ASN A 1 99 ? -15.905 14.403 16.532 1.00 68.44 99 ASN A O 1
ATOM 779 N N . THR A 1 100 ? -16.774 14.644 18.595 1.00 66.38 100 THR A N 1
ATOM 780 C CA . THR A 1 100 ? -18.161 14.265 18.285 1.00 66.38 100 THR A CA 1
ATOM 781 C C . THR A 1 100 ? -18.753 14.989 17.073 1.00 66.38 100 THR A C 1
ATOM 783 O O . THR A 1 100 ? -19.503 14.385 16.317 1.00 66.38 100 THR A O 1
ATOM 786 N N . SER A 1 101 ? -18.404 16.263 16.862 1.00 66.12 101 SER A N 1
ATOM 787 C CA . SER A 1 101 ? -18.930 17.073 15.755 1.00 66.12 101 SER A CA 1
ATOM 788 C C . SER A 1 101 ? -18.388 16.665 14.385 1.00 66.12 101 SER A C 1
ATOM 790 O O . SER A 1 101 ? -19.010 16.978 13.379 1.00 66.12 101 SER A O 1
ATOM 792 N N . ASN A 1 102 ? -17.259 15.954 14.351 1.00 69.62 102 ASN A N 1
ATOM 793 C CA . ASN A 1 102 ? -16.598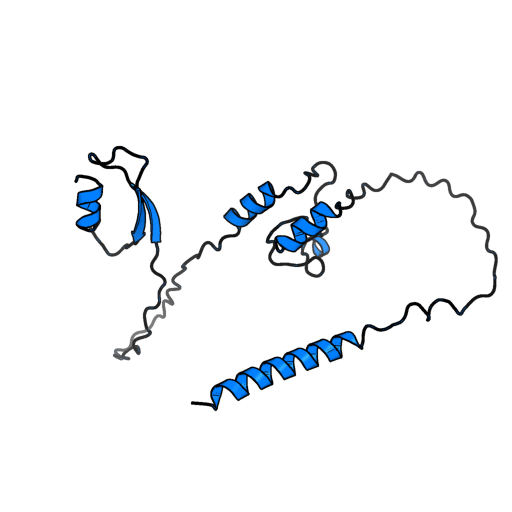 15.504 13.127 1.00 69.62 102 ASN A CA 1
ATOM 794 C C . ASN A 1 102 ? -16.668 13.977 12.994 1.00 69.62 102 ASN A C 1
ATOM 796 O O . ASN A 1 102 ? -15.777 13.362 12.411 1.00 69.62 102 ASN A O 1
ATOM 800 N N . TYR A 1 103 ? -17.682 13.351 13.598 1.00 75.19 103 TYR A N 1
ATOM 801 C CA . TYR A 1 103 ? -17.841 11.909 13.517 1.00 75.19 103 TYR A CA 1
ATOM 802 C C . TYR A 1 103 ? -18.268 11.497 12.108 1.00 75.19 103 TYR A C 1
ATOM 804 O O . TYR A 1 103 ? -19.408 11.728 11.705 1.00 75.19 103 TYR A O 1
ATOM 812 N N . THR A 1 104 ? -17.357 10.858 11.381 1.00 77.62 104 THR A N 1
ATOM 813 C CA . THR A 1 104 ? -17.656 10.194 10.112 1.00 77.62 104 THR A CA 1
ATOM 814 C C . THR A 1 104 ? -17.873 8.705 10.387 1.00 77.62 104 THR A C 1
ATOM 816 O O . THR A 1 104 ? -16.990 8.087 10.989 1.00 77.62 104 THR A O 1
ATOM 819 N N . PRO A 1 105 ? -19.011 8.118 9.974 1.00 82.50 105 PRO A N 1
ATOM 820 C CA . PRO A 1 105 ? -19.269 6.696 10.169 1.00 82.50 105 PRO A CA 1
ATOM 821 C C . PRO A 1 105 ? -18.212 5.851 9.457 1.00 82.50 105 PRO A C 1
ATOM 823 O O . PRO A 1 105 ? -17.790 6.160 8.338 1.00 82.50 105 PRO A O 1
ATOM 826 N N . LEU A 1 106 ? -17.782 4.783 10.121 1.00 87.19 106 LEU A N 1
ATOM 827 C CA . LEU A 1 106 ? -16.740 3.905 9.603 1.00 87.19 106 LEU A CA 1
ATOM 828 C C . LEU A 1 106 ? -17.332 2.968 8.552 1.00 87.19 106 LEU A C 1
ATOM 830 O O . LEU A 1 106 ? -18.226 2.178 8.839 1.00 87.19 106 LEU A O 1
ATOM 834 N N . THR A 1 107 ? -16.812 3.051 7.332 1.00 89.12 107 THR A N 1
ATOM 835 C CA . THR A 1 107 ? -17.266 2.238 6.199 1.00 89.12 107 THR A CA 1
ATOM 836 C C . THR A 1 107 ? -16.157 1.329 5.699 1.00 89.12 107 THR A C 1
ATOM 838 O O . THR A 1 107 ? -14.969 1.604 5.879 1.00 89.12 107 THR A O 1
ATOM 841 N N . GLU A 1 108 ? -16.545 0.235 5.048 1.00 87.94 108 GLU A N 1
ATOM 842 C CA . GLU A 1 108 ? -15.597 -0.737 4.508 1.00 87.94 108 GLU A CA 1
ATOM 843 C C . GLU A 1 108 ? -14.639 -0.088 3.497 1.00 87.94 108 GLU A C 1
ATOM 845 O O . GLU A 1 108 ? -13.434 -0.325 3.544 1.00 87.94 108 GLU A O 1
ATOM 850 N N . SER A 1 109 ? -15.122 0.839 2.665 1.00 87.50 109 SER A N 1
ATOM 851 C CA . SER A 1 109 ? -14.278 1.583 1.719 1.00 87.50 109 SER A CA 1
ATOM 852 C C . SER A 1 109 ? -13.148 2.358 2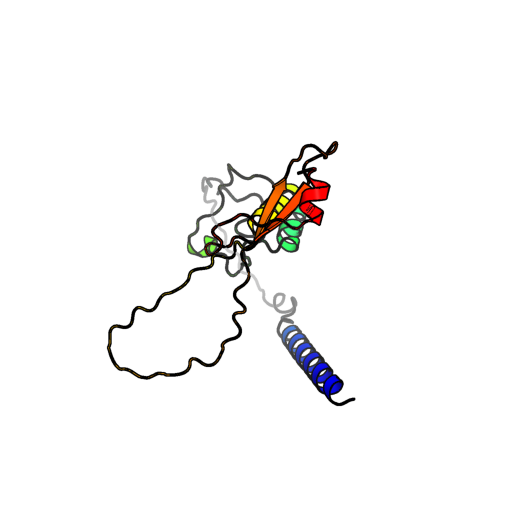.413 1.00 87.50 109 SER A C 1
ATOM 854 O O . SER A 1 109 ? -12.016 2.361 1.927 1.00 87.50 109 SER A O 1
ATOM 856 N N . MET A 1 110 ? -13.403 2.949 3.587 1.00 85.81 110 MET A N 1
ATOM 857 C CA . MET A 1 110 ? -12.367 3.611 4.388 1.00 85.81 110 MET A CA 1
ATOM 858 C C . MET A 1 110 ? -11.325 2.620 4.912 1.00 85.81 110 MET A C 1
ATOM 860 O O . MET A 1 110 ? -10.144 2.963 4.982 1.00 85.81 110 MET A O 1
ATOM 864 N N . ALA A 1 111 ? -11.730 1.393 5.244 1.00 86.19 111 ALA A N 1
ATOM 865 C CA . ALA A 1 111 ? -10.798 0.350 5.650 1.00 86.19 111 ALA A CA 1
ATOM 866 C C . ALA A 1 111 ? -9.892 -0.090 4.491 1.00 86.19 111 ALA A C 1
ATOM 868 O O . ALA A 1 111 ? -8.689 -0.247 4.695 1.00 86.19 111 ALA A O 1
ATOM 869 N N . TRP A 1 112 ? -10.417 -0.209 3.267 1.00 86.38 112 TRP A N 1
ATOM 870 C CA . TRP A 1 112 ? -9.609 -0.502 2.074 1.00 86.38 112 TRP A CA 1
ATOM 871 C C . TRP A 1 112 ? -8.587 0.603 1.774 1.00 86.38 112 TRP A C 1
ATOM 873 O O . TRP A 1 112 ? -7.414 0.314 1.522 1.00 86.38 112 TRP A O 1
ATOM 883 N N . VAL A 1 113 ? -8.993 1.874 1.874 1.00 85.94 113 VAL A N 1
ATOM 884 C CA . VAL A 1 113 ? -8.078 3.019 1.722 1.00 85.94 113 VAL A CA 1
ATOM 885 C C . VAL A 1 113 ? -6.999 3.005 2.812 1.00 85.94 113 VAL A C 1
ATOM 887 O O . VAL A 1 113 ? -5.813 3.164 2.515 1.00 85.94 113 VAL A O 1
ATOM 890 N N . ALA A 1 114 ? -7.378 2.751 4.068 1.00 85.12 114 ALA A N 1
ATOM 891 C CA . ALA A 1 114 ? -6.432 2.645 5.177 1.00 85.12 114 ALA A CA 1
ATOM 892 C C . ALA A 1 114 ? -5.465 1.461 5.006 1.00 85.12 114 ALA A C 1
ATOM 894 O O . ALA A 1 114 ? -4.279 1.598 5.295 1.00 85.12 114 ALA A O 1
ATOM 895 N N . ALA A 1 115 ? -5.935 0.328 4.479 1.00 84.25 115 ALA A N 1
ATOM 896 C CA . ALA A 1 115 ? -5.096 -0.830 4.179 1.00 84.25 115 ALA A CA 1
ATOM 897 C C . ALA A 1 115 ? -4.028 -0.500 3.127 1.00 84.25 115 ALA A C 1
ATOM 899 O O . ALA A 1 115 ? -2.874 -0.911 3.261 1.00 84.25 115 ALA A O 1
ATOM 900 N N . ALA A 1 116 ? -4.386 0.273 2.096 1.00 81.38 116 ALA A N 1
ATOM 901 C CA . ALA A 1 116 ? -3.431 0.731 1.091 1.00 81.38 116 ALA A CA 1
ATOM 902 C C . ALA A 1 116 ? -2.344 1.636 1.698 1.00 81.38 116 ALA A C 1
ATOM 904 O O . ALA A 1 116 ? -1.175 1.506 1.332 1.00 81.38 116 ALA A O 1
ATOM 905 N N . ALA A 1 117 ? -2.710 2.498 2.653 1.00 78.06 117 ALA A N 1
ATOM 906 C CA . ALA A 1 117 ? -1.776 3.375 3.361 1.00 78.06 117 ALA A CA 1
ATOM 907 C C . ALA A 1 117 ? -0.910 2.643 4.405 1.00 78.06 117 ALA A C 1
ATOM 909 O O . ALA A 1 117 ? 0.231 3.037 4.636 1.00 78.06 117 ALA A O 1
ATOM 910 N N . ALA A 1 118 ? -1.432 1.578 5.018 1.00 72.81 118 ALA A N 1
ATOM 911 C CA . ALA A 1 118 ? -0.754 0.804 6.059 1.00 72.81 118 ALA A CA 1
ATOM 912 C C . ALA A 1 118 ? 0.300 -0.181 5.520 1.00 72.81 118 ALA A C 1
ATOM 914 O O . ALA A 1 118 ? 1.006 -0.812 6.310 1.00 72.81 118 ALA A O 1
ATOM 915 N N . LYS A 1 119 ? 0.434 -0.329 4.193 1.00 70.38 119 LYS A N 1
ATOM 916 C CA . LYS A 1 119 ? 1.499 -1.143 3.594 1.00 70.38 119 LYS A CA 1
ATOM 917 C C . LYS A 1 119 ? 2.860 -0.609 4.061 1.00 70.38 119 LYS A C 1
ATOM 919 O O . LYS A 1 119 ? 3.122 0.583 3.882 1.00 70.38 119 LYS A O 1
ATOM 924 N N . PRO A 1 120 ? 3.732 -1.452 4.647 1.00 58.78 120 PRO A N 1
ATOM 925 C CA . PRO A 1 120 ? 5.011 -0.996 5.167 1.00 58.78 120 PRO A CA 1
ATOM 926 C C . PRO A 1 120 ? 5.834 -0.398 4.027 1.00 58.78 120 PRO A C 1
ATOM 928 O O . PRO A 1 120 ? 6.276 -1.101 3.119 1.00 58.78 120 PRO A O 1
ATOM 931 N N . ARG A 1 121 ? 6.039 0.920 4.074 1.00 57.00 121 ARG A N 1
ATOM 932 C CA . ARG A 1 121 ? 7.093 1.572 3.302 1.00 57.00 121 ARG A CA 1
ATOM 933 C C . ARG A 1 121 ? 8.400 1.160 3.962 1.00 57.00 121 ARG A C 1
ATOM 935 O O . ARG A 1 121 ? 8.704 1.610 5.062 1.00 57.00 121 ARG A O 1
ATOM 942 N N . ILE A 1 122 ? 9.118 0.232 3.340 1.00 55.78 122 ILE A N 1
ATOM 943 C CA . ILE A 1 122 ? 10.434 -0.184 3.817 1.00 55.78 122 ILE A CA 1
ATOM 944 C C . ILE A 1 122 ? 11.375 1.007 3.618 1.00 55.78 122 ILE A C 1
ATOM 946 O O . ILE A 1 122 ? 11.783 1.305 2.498 1.00 55.78 122 ILE A O 1
ATOM 950 N N . THR A 1 123 ? 11.689 1.714 4.700 1.00 48.16 123 THR A N 1
ATOM 951 C CA . THR A 1 123 ? 12.724 2.750 4.704 1.00 48.16 123 THR A CA 1
ATOM 952 C C . THR A 1 123 ? 14.074 2.063 4.873 1.00 48.16 123 THR A C 1
ATOM 954 O O . THR A 1 123 ? 14.370 1.530 5.941 1.00 48.16 123 THR A O 1
ATOM 957 N N . VAL A 1 124 ? 14.893 2.055 3.823 1.00 49.59 124 VAL A N 1
ATOM 958 C CA . VAL A 1 124 ? 16.269 1.545 3.882 1.00 49.59 124 VAL A CA 1
ATOM 959 C C . VAL A 1 124 ? 17.183 2.704 4.273 1.00 49.59 124 VAL A C 1
ATOM 961 O O . VAL A 1 124 ? 17.387 3.624 3.486 1.00 49.59 124 VAL A O 1
ATOM 964 N N . ALA A 1 125 ? 17.712 2.683 5.496 1.00 50.34 125 ALA A N 1
ATOM 965 C CA . ALA A 1 125 ? 18.732 3.623 5.954 1.00 50.34 125 ALA A CA 1
ATOM 966 C C . ALA A 1 125 ? 20.051 2.868 6.163 1.00 50.34 125 ALA A C 1
ATOM 968 O O . ALA A 1 125 ? 20.140 1.984 7.014 1.00 50.34 125 ALA A O 1
ATOM 969 N N . LEU A 1 126 ? 21.071 3.211 5.372 1.00 52.88 126 LEU A N 1
ATOM 970 C CA . LEU A 1 126 ? 22.430 2.701 5.534 1.00 52.88 126 LEU A CA 1
ATOM 971 C C . LEU A 1 126 ? 23.132 3.522 6.624 1.00 52.88 126 LEU A C 1
ATOM 973 O O . LEU A 1 126 ? 23.492 4.678 6.403 1.00 52.88 126 LEU A O 1
ATOM 977 N N . ALA A 1 127 ? 23.314 2.942 7.809 1.00 45.41 127 ALA A N 1
ATOM 978 C CA . ALA A 1 127 ? 24.122 3.552 8.858 1.00 45.41 127 ALA A CA 1
ATOM 979 C C . ALA A 1 127 ? 25.609 3.325 8.543 1.00 45.41 127 ALA A C 1
ATOM 981 O O . ALA A 1 127 ? 26.135 2.235 8.754 1.00 45.41 127 ALA A O 1
ATOM 982 N N . TYR A 1 128 ? 26.283 4.346 8.009 1.00 44.44 128 TYR A N 1
ATOM 983 C CA . TYR A 1 128 ? 27.736 4.325 7.844 1.00 44.44 128 TYR A CA 1
ATOM 984 C C . TYR A 1 128 ? 28.389 4.719 9.174 1.00 44.44 128 TYR A C 1
ATOM 986 O O . TYR A 1 128 ? 28.445 5.899 9.529 1.00 44.44 128 TYR A O 1
ATOM 994 N N . SER A 1 129 ? 28.869 3.733 9.930 1.00 51.19 129 SER A N 1
ATOM 995 C CA . SER A 1 129 ? 29.722 3.971 11.095 1.00 51.19 129 SER A CA 1
ATOM 996 C C . SER A 1 129 ? 31.081 4.460 10.599 1.00 51.19 129 SER A C 1
ATOM 998 O O . SER A 1 129 ? 31.900 3.676 10.125 1.00 51.19 129 SER A O 1
ATOM 1000 N N . LYS A 1 130 ? 31.317 5.772 10.647 1.00 44.62 130 LYS A N 1
ATOM 1001 C CA . LYS A 1 130 ? 32.640 6.341 10.382 1.00 44.62 130 LYS A CA 1
ATOM 1002 C C . LYS A 1 130 ? 33.493 6.178 11.637 1.00 44.62 130 LYS A C 1
ATOM 1004 O O . LYS A 1 130 ? 33.522 7.081 12.468 1.00 44.62 130 LYS A O 1
ATOM 1009 N N . ASP A 1 131 ? 34.167 5.041 11.773 1.00 50.12 131 ASP A N 1
ATOM 1010 C CA . ASP A 1 131 ? 35.246 4.918 12.752 1.00 50.12 131 ASP A CA 1
ATOM 1011 C C . ASP A 1 131 ? 36.512 5.594 12.202 1.00 50.12 131 ASP A C 1
ATOM 1013 O O . ASP A 1 131 ? 36.952 5.278 11.092 1.00 50.12 131 ASP A O 1
ATOM 1017 N N . PRO A 1 132 ? 37.121 6.544 12.932 1.00 63.38 132 PRO A N 1
ATOM 1018 C CA . PRO A 1 132 ? 38.459 7.004 12.634 1.00 63.38 132 PRO A CA 1
ATOM 1019 C C . PRO A 1 132 ? 39.442 6.083 13.361 1.00 63.38 132 PRO A C 1
ATOM 1021 O O . PRO A 1 132 ? 39.513 6.136 14.590 1.00 63.38 132 PRO A O 1
ATOM 1024 N N . ARG A 1 133 ? 40.198 5.260 12.621 1.00 50.72 133 ARG A N 1
ATOM 1025 C CA . ARG A 1 133 ? 41.637 4.997 12.845 1.00 50.72 133 ARG A CA 1
ATOM 1026 C C . ARG A 1 133 ? 42.165 3.837 11.992 1.00 50.72 133 ARG A C 1
ATOM 1028 O O . ARG A 1 133 ? 41.797 2.689 12.185 1.00 50.72 133 ARG A O 1
ATOM 1035 N N . ASP A 1 134 ? 43.025 4.214 11.052 1.00 62.75 134 ASP A N 1
ATOM 1036 C CA . ASP A 1 134 ? 44.391 3.712 10.850 1.00 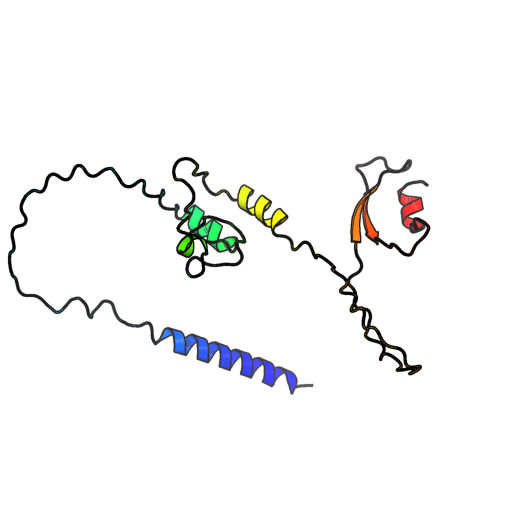62.75 134 ASP A CA 1
ATOM 1037 C C . ASP A 1 134 ? 44.792 2.416 11.588 1.00 62.75 134 ASP A C 1
ATOM 1039 O O . ASP A 1 134 ? 45.083 2.444 12.785 1.00 62.75 134 ASP A O 1
ATOM 1043 N N . ALA A 1 135 ? 44.815 1.304 10.847 1.00 57.19 135 ALA A N 1
ATOM 1044 C CA . ALA A 1 135 ? 45.837 0.255 10.903 1.00 57.19 135 ALA A CA 1
ATOM 1045 C C . ALA A 1 135 ? 45.571 -0.747 9.763 1.00 57.19 135 ALA A C 1
ATOM 1047 O O . ALA A 1 135 ? 44.465 -1.274 9.648 1.00 57.19 135 ALA A O 1
ATOM 1048 N N . GLU A 1 136 ? 46.582 -1.012 8.932 1.00 59.84 136 GLU A N 1
ATOM 1049 C CA . GLU A 1 136 ? 46.601 -2.043 7.883 1.00 59.84 136 GLU A CA 1
ATOM 1050 C C . GLU A 1 136 ? 46.334 -3.440 8.465 1.00 59.84 136 GLU A C 1
ATOM 1052 O O . GLU A 1 136 ? 47.240 -4.203 8.793 1.00 59.84 136 GLU A O 1
ATOM 1057 N N . THR A 1 137 ? 45.067 -3.789 8.636 1.00 57.53 137 THR A N 1
ATOM 1058 C CA . THR A 1 137 ? 44.651 -5.155 8.930 1.00 57.53 137 THR A CA 1
ATOM 1059 C C . THR A 1 137 ? 43.666 -5.543 7.847 1.00 57.53 137 THR A C 1
ATOM 1061 O O . THR A 1 137 ? 42.515 -5.108 7.878 1.00 57.53 137 THR A O 1
ATOM 1064 N N . ASP A 1 138 ? 44.126 -6.360 6.897 1.00 65.00 138 ASP A N 1
ATOM 1065 C CA . ASP A 1 138 ? 43.297 -7.093 5.932 1.00 65.00 138 ASP A CA 1
ATOM 1066 C C . ASP A 1 138 ? 42.421 -8.112 6.681 1.00 65.00 138 ASP A C 1
ATOM 1068 O O . ASP A 1 138 ? 42.557 -9.333 6.563 1.00 65.00 138 ASP A O 1
ATOM 1072 N N . LEU A 1 139 ? 41.525 -7.606 7.528 1.00 61.31 139 LEU A N 1
ATOM 1073 C CA . LEU A 1 139 ? 40.525 -8.395 8.211 1.00 61.31 139 LEU A CA 1
ATOM 1074 C C . LEU A 1 139 ? 39.457 -8.713 7.171 1.00 61.31 139 LEU A C 1
ATOM 1076 O O . LEU A 1 139 ? 38.543 -7.925 6.928 1.00 61.31 139 LEU A O 1
ATOM 1080 N N . TYR A 1 140 ? 39.633 -9.856 6.512 1.00 63.84 140 TYR A N 1
ATOM 1081 C CA . TYR A 1 140 ? 38.686 -10.417 5.562 1.00 63.84 140 TYR A CA 1
ATOM 1082 C C . TYR A 1 140 ? 37.302 -10.447 6.217 1.00 63.84 140 TYR A C 1
ATOM 1084 O O . TYR A 1 140 ? 37.033 -11.271 7.096 1.00 63.84 140 TYR A O 1
ATOM 1092 N N . VAL A 1 141 ? 36.441 -9.500 5.838 1.00 67.44 141 VAL A N 1
ATOM 1093 C CA . VAL A 1 141 ? 35.057 -9.467 6.303 1.00 67.44 141 VAL A CA 1
ATOM 1094 C C . VAL A 1 141 ? 34.439 -10.782 5.832 1.00 67.44 141 VAL A C 1
ATOM 1096 O O . VAL A 1 141 ? 34.449 -11.044 4.625 1.00 67.44 141 VAL A O 1
ATOM 1099 N N . PRO A 1 142 ? 33.957 -11.651 6.742 1.00 61.50 142 PRO A N 1
ATOM 1100 C CA . PRO A 1 142 ? 33.298 -12.879 6.327 1.00 61.50 142 PRO A CA 1
ATOM 1101 C C . PRO A 1 142 ? 32.161 -12.489 5.380 1.00 61.50 142 PRO A C 1
ATOM 1103 O O . PRO A 1 142 ? 31.478 -11.507 5.682 1.00 61.50 142 PRO A O 1
ATOM 1106 N N . PRO A 1 143 ? 31.967 -13.188 4.244 1.00 63.56 143 PRO A N 1
ATOM 1107 C CA . PRO A 1 143 ? 30.951 -12.825 3.270 1.00 63.56 143 PRO A CA 1
ATOM 1108 C C . PRO A 1 143 ? 29.593 -12.937 3.953 1.00 63.56 143 PRO A C 1
ATOM 1110 O O . PRO A 1 143 ? 28.999 -14.012 4.045 1.00 63.56 143 PRO A O 1
ATOM 1113 N N . THR A 1 144 ? 29.111 -11.822 4.490 1.00 60.25 144 THR A N 1
ATOM 1114 C CA . THR A 1 144 ? 27.727 -11.707 4.886 1.00 60.25 144 THR A CA 1
ATOM 1115 C C . THR A 1 144 ? 26.958 -11.842 3.582 1.00 60.25 144 THR A C 1
ATOM 1117 O O . THR A 1 144 ? 27.270 -11.146 2.610 1.00 60.25 144 THR A O 1
ATOM 1120 N N . PRO A 1 145 ? 26.011 -12.787 3.483 1.00 61.66 145 PRO A N 1
ATOM 1121 C CA . PRO A 1 145 ? 25.174 -12.840 2.306 1.00 61.66 145 PRO A CA 1
ATOM 1122 C C . 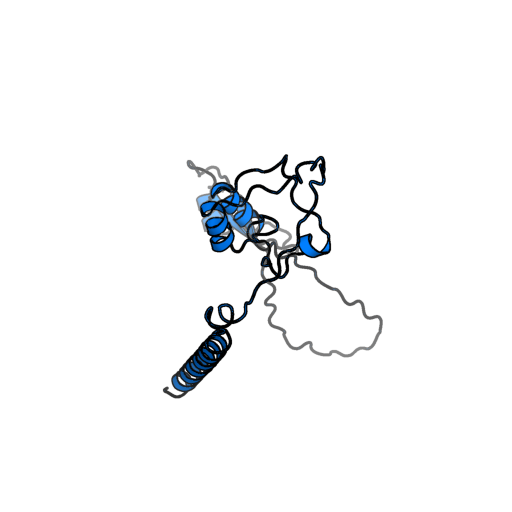PRO A 1 145 ? 24.503 -11.471 2.215 1.00 61.66 145 PRO A C 1
ATOM 1124 O O . PRO A 1 145 ? 23.807 -11.052 3.141 1.00 61.66 145 PRO A O 1
ATOM 1127 N N . PHE A 1 146 ? 24.785 -10.743 1.134 1.00 55.44 146 PHE A N 1
ATOM 1128 C CA . PHE A 1 146 ? 24.147 -9.474 0.814 1.00 55.44 146 PHE A CA 1
ATOM 1129 C C . PHE A 1 146 ? 22.677 -9.760 0.483 1.00 55.44 146 PHE A C 1
ATOM 1131 O O . PHE A 1 146 ? 22.241 -9.685 -0.658 1.00 55.44 146 PHE A O 1
ATOM 1138 N N . THR A 1 147 ? 21.882 -10.106 1.492 1.00 59.78 147 THR A N 1
ATOM 1139 C CA . THR A 1 147 ? 20.424 -10.186 1.411 1.00 59.78 147 THR A CA 1
ATOM 1140 C C . THR A 1 147 ? 19.839 -8.795 1.600 1.00 59.78 147 THR A C 1
ATOM 1142 O O . THR A 1 147 ? 18.890 -8.614 2.362 1.00 59.78 147 THR A O 1
ATOM 1145 N N . ILE A 1 148 ? 20.445 -7.786 0.967 1.00 67.81 148 ILE A N 1
ATOM 1146 C CA . ILE A 1 148 ? 19.843 -6.461 0.903 1.00 67.81 148 ILE A CA 1
ATOM 1147 C C . ILE A 1 148 ? 18.646 -6.612 -0.032 1.00 67.81 148 ILE A C 1
ATOM 1149 O O . ILE A 1 148 ? 18.839 -6.986 -1.191 1.00 67.81 148 ILE A O 1
ATOM 1153 N N . PRO A 1 149 ? 17.413 -6.366 0.442 1.00 75.94 149 PRO A N 1
ATOM 1154 C CA . PRO A 1 149 ? 16.256 -6.386 -0.430 1.00 75.94 149 PRO A CA 1
ATOM 1155 C C . PRO A 1 149 ? 16.484 -5.390 -1.563 1.00 75.94 149 PRO A C 1
ATOM 1157 O O . PRO A 1 149 ? 16.691 -4.200 -1.325 1.00 75.94 149 PRO A O 1
ATOM 1160 N N . HIS A 1 150 ? 16.476 -5.889 -2.793 1.00 84.12 150 HIS A N 1
ATOM 1161 C CA . HIS A 1 150 ? 16.560 -5.047 -3.972 1.00 84.12 150 HIS A CA 1
ATOM 1162 C C . HIS A 1 150 ? 15.393 -4.054 -3.987 1.00 84.12 150 HIS A C 1
ATOM 1164 O O . HIS A 1 150 ? 14.243 -4.411 -3.708 1.00 84.12 150 HIS A O 1
ATOM 1170 N N . LEU A 1 151 ? 15.696 -2.792 -4.289 1.00 89.69 151 LEU A N 1
ATOM 1171 C CA . LEU A 1 151 ? 14.694 -1.742 -4.352 1.00 89.69 151 LEU A CA 1
ATOM 1172 C C . LEU A 1 151 ? 13.989 -1.809 -5.707 1.00 89.69 151 LEU A C 1
ATOM 1174 O O . LEU A 1 151 ? 14.605 -1.546 -6.733 1.00 89.69 151 LEU A O 1
ATOM 1178 N N . TYR A 1 152 ? 12.701 -2.142 -5.712 1.00 93.12 152 TYR A N 1
ATOM 1179 C CA . TYR A 1 152 ? 11.898 -2.188 -6.933 1.00 93.12 152 TYR A CA 1
ATOM 1180 C C . TYR A 1 152 ? 10.857 -1.069 -6.963 1.00 93.12 152 TYR A C 1
ATOM 1182 O O . TYR A 1 152 ? 10.218 -0.782 -5.949 1.00 93.12 152 TYR A O 1
ATOM 1190 N N . ALA A 1 153 ? 10.639 -0.494 -8.142 1.00 93.44 153 ALA A N 1
ATOM 1191 C CA . ALA A 1 153 ? 9.537 0.414 -8.434 1.00 93.44 153 ALA A CA 1
ATOM 1192 C C . ALA A 1 153 ? 8.551 -0.249 -9.403 1.00 93.44 153 ALA A C 1
ATOM 1194 O O . ALA A 1 153 ? 8.965 -0.868 -10.381 1.00 93.44 153 ALA A O 1
ATOM 1195 N N . GLN A 1 154 ? 7.250 -0.116 -9.138 1.00 95.31 154 GLN A N 1
ATOM 1196 C CA . GLN A 1 154 ? 6.225 -0.447 -10.127 1.00 95.31 154 GLN A CA 1
ATOM 1197 C C . GLN A 1 154 ? 6.124 0.725 -11.108 1.00 95.31 154 GLN A C 1
ATOM 1199 O O . GLN A 1 154 ? 5.994 1.870 -10.673 1.00 95.31 154 GLN A O 1
ATOM 1204 N N . MET A 1 155 ? 6.219 0.444 -12.402 1.00 92.56 155 MET A N 1
ATOM 1205 C CA . MET A 1 155 ? 6.218 1.448 -13.462 1.00 92.56 155 MET A CA 1
ATOM 1206 C C . MET A 1 155 ? 5.268 1.026 -14.572 1.00 92.56 155 MET A C 1
ATOM 1208 O O . MET A 1 155 ? 5.251 -0.140 -14.951 1.00 92.56 155 MET A O 1
ATOM 1212 N N . ASP A 1 156 ? 4.531 1.987 -15.111 1.00 94.00 156 ASP A N 1
ATOM 1213 C CA . ASP A 1 156 ? 3.648 1.784 -16.253 1.00 94.00 156 ASP A CA 1
ATOM 1214 C C . ASP A 1 156 ? 4.362 2.306 -17.503 1.00 94.00 156 ASP A C 1
ATOM 1216 O O . ASP A 1 156 ? 4.713 3.486 -17.585 1.00 94.00 156 ASP A O 1
ATOM 1220 N N . LEU A 1 157 ? 4.652 1.408 -18.444 1.00 91.69 157 LEU A N 1
ATOM 1221 C CA . LEU A 1 157 ? 5.385 1.709 -19.670 1.00 91.69 157 LEU A CA 1
ATOM 1222 C C . LEU A 1 157 ? 4.427 1.847 -20.852 1.00 91.69 157 LEU A C 1
ATOM 1224 O O . LEU A 1 157 ? 3.353 1.250 -20.886 1.00 91.69 157 LEU A O 1
ATOM 1228 N N . THR A 1 158 ? 4.825 2.639 -21.843 1.00 90.81 158 THR A N 1
ATOM 1229 C CA . THR A 1 158 ? 4.112 2.799 -23.115 1.00 90.81 158 THR A CA 1
ATOM 1230 C C . THR A 1 158 ? 5.116 2.677 -24.252 1.00 90.81 158 THR A C 1
ATOM 1232 O O . THR A 1 158 ? 6.267 3.086 -24.102 1.00 90.81 158 THR A O 1
ATOM 1235 N N . GLY A 1 159 ? 4.699 2.090 -25.368 1.00 88.94 159 GLY A N 1
ATOM 1236 C CA . GLY A 1 159 ? 5.569 1.796 -26.495 1.00 88.94 159 GLY A CA 1
ATOM 1237 C C . GLY A 1 159 ? 4.783 1.763 -27.805 1.00 88.94 159 GLY A C 1
ATOM 1238 O O . GLY A 1 159 ? 3.567 1.568 -27.773 1.00 88.94 159 GLY A O 1
ATOM 1239 N N . PRO A 1 160 ? 5.447 1.995 -28.947 1.00 87.56 160 PRO A N 1
ATOM 1240 C CA . PRO A 1 160 ? 4.809 2.084 -30.261 1.00 87.56 160 PRO A CA 1
ATOM 1241 C C . PRO A 1 160 ? 4.045 0.826 -30.702 1.00 87.56 160 PRO A C 1
ATOM 1243 O O . PRO A 1 160 ? 3.130 0.958 -31.508 1.00 87.56 160 PRO A O 1
ATOM 1246 N N . ALA A 1 161 ? 4.386 -0.367 -30.202 1.00 84.38 161 ALA A N 1
ATOM 1247 C CA . ALA A 1 161 ? 3.669 -1.602 -30.545 1.00 84.38 161 ALA A CA 1
ATOM 1248 C C . ALA A 1 161 ? 2.472 -1.914 -29.626 1.00 84.38 161 ALA A C 1
ATOM 1250 O O . ALA A 1 161 ? 1.787 -2.913 -29.842 1.00 84.38 161 ALA A O 1
ATOM 1251 N N . MET A 1 162 ? 2.214 -1.102 -28.596 1.00 83.19 162 MET A N 1
ATOM 1252 C CA . MET A 1 162 ? 1.136 -1.373 -27.644 1.00 83.19 162 MET A CA 1
ATOM 1253 C C . MET A 1 162 ? -0.155 -0.658 -28.044 1.00 83.19 162 MET A C 1
ATOM 1255 O O . MET A 1 162 ? -0.222 0.570 -28.023 1.00 83.19 162 MET A O 1
ATOM 1259 N N . GLU A 1 163 ? -1.183 -1.440 -28.387 1.00 76.38 163 GLU A N 1
ATOM 1260 C CA . GLU A 1 163 ? -2.527 -0.931 -28.701 1.00 76.38 163 GLU A CA 1
ATOM 1261 C C . GLU A 1 163 ? -3.411 -0.767 -27.451 1.00 76.38 163 GLU A C 1
ATOM 1263 O O . GLU A 1 163 ? -4.260 0.122 -27.409 1.00 76.38 163 GLU A O 1
ATOM 1268 N N . ASP A 1 164 ? -3.171 -1.570 -26.409 1.00 73.00 164 ASP A N 1
ATOM 1269 C CA . ASP A 1 164 ? -3.916 -1.547 -25.148 1.00 73.00 164 ASP A CA 1
ATOM 1270 C C . ASP A 1 164 ? -3.109 -0.903 -23.999 1.00 73.00 164 ASP A C 1
ATOM 1272 O O . ASP A 1 164 ? -1.884 -0.806 -24.055 1.00 73.00 164 ASP A O 1
ATOM 1276 N N . PHE A 1 165 ? -3.840 -0.437 -22.973 1.00 70.31 165 PHE A N 1
ATOM 1277 C CA . PHE A 1 165 ? -3.420 0.233 -21.721 1.00 70.31 165 PHE A CA 1
ATOM 1278 C C . PHE A 1 165 ? -1.988 -0.101 -21.225 1.00 70.31 165 PHE A C 1
ATOM 1280 O O . PHE A 1 165 ? -1.567 -1.252 -21.336 1.00 70.31 165 PHE A O 1
ATOM 1287 N N . PRO A 1 166 ? -1.244 0.854 -20.617 1.00 82.19 166 PRO A N 1
ATOM 1288 C CA . PRO A 1 166 ? 0.187 0.709 -20.351 1.00 82.19 166 PRO A CA 1
ATOM 1289 C C . PRO A 1 166 ? 0.589 -0.581 -19.626 1.00 82.19 166 PRO A C 1
ATOM 1291 O O . PRO A 1 166 ? -0.074 -1.056 -18.700 1.00 82.19 166 PRO A O 1
ATOM 1294 N N . LEU A 1 167 ? 1.746 -1.108 -20.030 1.00 88.62 167 LEU A N 1
ATOM 1295 C CA . LEU A 1 167 ? 2.338 -2.321 -19.486 1.00 88.62 167 LEU A CA 1
ATOM 1296 C C . LEU A 1 167 ? 2.955 -2.037 -18.115 1.00 88.62 167 LEU A C 1
ATOM 1298 O O . LEU A 1 167 ? 3.948 -1.316 -18.007 1.00 88.62 167 LEU A O 1
ATOM 1302 N N . SER A 1 168 ? 2.394 -2.642 -17.069 1.00 92.12 168 SER A N 1
ATOM 1303 C CA . SER A 1 168 ? 2.893 -2.476 -15.705 1.00 92.12 168 SER A CA 1
ATOM 1304 C C . SER A 1 168 ? 4.034 -3.454 -15.401 1.00 92.12 168 SER A C 1
ATOM 1306 O O . SER A 1 168 ? 3.838 -4.672 -15.378 1.00 92.12 168 SER A O 1
ATOM 1308 N N . VAL A 1 169 ? 5.229 -2.929 -15.130 1.00 93.25 169 VAL A N 1
ATOM 1309 C CA . VAL A 1 169 ? 6.455 -3.697 -14.857 1.00 93.25 169 VAL A CA 1
ATOM 1310 C C . VAL A 1 169 ? 7.062 -3.348 -13.498 1.00 93.25 169 VAL A C 1
ATOM 1312 O O . VAL A 1 169 ? 6.816 -2.282 -12.935 1.00 93.25 169 VAL A O 1
ATOM 1315 N N . LYS A 1 170 ? 7.906 -4.241 -12.972 1.00 94.88 170 LYS A N 1
ATOM 1316 C CA . LYS A 1 170 ? 8.767 -3.963 -11.813 1.00 94.88 170 LYS A CA 1
ATOM 1317 C C . LYS A 1 170 ? 10.178 -3.642 -12.288 1.00 94.88 170 LYS A C 1
ATOM 1319 O O . LYS A 1 170 ? 10.851 -4.520 -12.821 1.00 94.88 170 LYS A O 1
ATOM 1324 N N . ALA A 1 171 ? 10.630 -2.418 -12.054 1.00 94.88 171 ALA A N 1
ATOM 1325 C CA . ALA A 1 171 ? 11.980 -1.968 -12.369 1.00 94.88 171 ALA A CA 1
ATOM 1326 C C . ALA A 1 171 ? 12.867 -1.998 -11.121 1.00 94.88 171 ALA A C 1
ATOM 1328 O O . ALA A 1 171 ? 12.451 -1.555 -10.051 1.00 94.88 171 ALA A O 1
ATOM 1329 N N . LEU A 1 172 ? 14.087 -2.516 -11.256 1.00 94.88 172 LEU A N 1
ATOM 1330 C CA . LEU A 1 172 ? 15.115 -2.433 -10.221 1.00 94.88 172 LEU A CA 1
ATOM 1331 C C . LEU A 1 172 ? 15.698 -1.015 -10.203 1.00 94.88 172 LEU A C 1
ATOM 1333 O O . LEU A 1 172 ? 16.161 -0.526 -11.231 1.00 94.88 172 LEU A O 1
ATOM 1337 N N . LEU A 1 173 ? 15.693 -0.368 -9.041 1.00 94.31 173 LEU A N 1
ATOM 1338 C CA . LEU A 1 173 ? 16.366 0.908 -8.832 1.00 94.31 173 LEU A CA 1
ATOM 1339 C C . LEU A 1 173 ? 17.820 0.640 -8.441 1.00 94.31 173 LEU A C 1
ATOM 1341 O O . LEU A 1 173 ? 18.108 0.283 -7.298 1.00 94.31 173 LEU A O 1
ATOM 1345 N N . ASP A 1 174 ? 18.720 0.809 -9.406 1.00 92.19 174 ASP A N 1
ATOM 1346 C CA . ASP A 1 174 ? 20.157 0.624 -9.229 1.00 92.19 174 ASP A CA 1
ATOM 1347 C C . ASP A 1 174 ? 20.900 1.954 -9.416 1.00 92.19 174 ASP A C 1
ATOM 1349 O O . ASP A 1 174 ? 20.974 2.493 -10.518 1.00 92.19 174 ASP A O 1
ATOM 1353 N N . ILE A 1 175 ? 21.460 2.483 -8.323 1.00 91.38 175 ILE A N 1
ATOM 1354 C CA . ILE A 1 175 ? 22.270 3.712 -8.335 1.00 91.38 175 ILE A CA 1
ATOM 1355 C C . ILE A 1 175 ? 23.668 3.498 -8.934 1.00 91.38 175 ILE A C 1
ATOM 1357 O O . ILE A 1 175 ? 24.362 4.473 -9.215 1.00 91.38 175 ILE A O 1
ATOM 1361 N N . GLY A 1 176 ? 24.099 2.241 -9.084 1.00 91.31 176 GLY A N 1
ATOM 1362 C CA . GLY A 1 176 ? 25.396 1.866 -9.642 1.00 91.31 176 GLY A CA 1
ATOM 1363 C C . GLY A 1 176 ? 25.380 1.650 -11.156 1.00 91.31 176 GLY A C 1
ATOM 1364 O O . GLY A 1 176 ? 26.449 1.567 -11.759 1.00 91.31 176 GLY A O 1
ATOM 1365 N N . SER A 1 177 ? 24.200 1.581 -11.781 1.00 90.00 177 SER A N 1
ATOM 1366 C CA . SER A 1 177 ? 24.086 1.406 -13.229 1.00 90.00 177 SER A CA 1
ATOM 1367 C C . SER A 1 177 ? 24.077 2.763 -13.945 1.00 90.00 177 SER A C 1
ATOM 1369 O O . SER A 1 177 ? 23.171 3.566 -13.719 1.00 90.00 177 SER A O 1
ATOM 1371 N N . PRO A 1 178 ? 25.027 3.041 -14.859 1.00 93.06 178 PRO A N 1
ATOM 1372 C CA . PRO A 1 178 ? 25.032 4.281 -15.638 1.00 93.06 178 PRO A CA 1
ATOM 1373 C C . PRO A 1 178 ? 23.981 4.293 -16.760 1.00 93.06 178 PRO A C 1
ATOM 1375 O O . PRO A 1 178 ? 23.805 5.317 -17.419 1.00 93.06 178 PRO A O 1
ATOM 1378 N N . ALA A 1 179 ? 23.309 3.166 -17.014 1.00 93.06 179 ALA A N 1
ATOM 1379 C CA . ALA A 1 179 ? 22.354 3.010 -18.102 1.00 93.06 179 ALA A CA 1
ATOM 1380 C C . ALA A 1 179 ? 21.077 2.299 -17.643 1.00 93.06 179 ALA A C 1
ATOM 1382 O O . ALA A 1 179 ? 21.088 1.464 -16.735 1.00 93.06 179 ALA A O 1
ATOM 1383 N N . VAL A 1 180 ? 19.973 2.608 -18.325 1.00 93.44 180 VAL A N 1
ATOM 1384 C CA . VAL A 1 180 ? 18.721 1.861 -18.195 1.00 93.44 180 VAL A CA 1
ATOM 1385 C C . VAL A 1 180 ? 18.849 0.586 -19.017 1.00 93.44 180 VAL A C 1
ATOM 1387 O O . VAL A 1 180 ? 19.056 0.640 -20.228 1.00 93.44 180 VAL A O 1
ATOM 1390 N N . ILE A 1 181 ? 18.732 -0.559 -18.351 1.00 95.44 181 ILE A N 1
ATOM 1391 C CA . ILE A 1 181 ? 18.789 -1.874 -18.984 1.00 95.44 181 ILE A CA 1
ATOM 1392 C C . ILE A 1 181 ? 17.375 -2.447 -18.993 1.00 95.44 181 ILE A C 1
ATOM 1394 O O . ILE A 1 181 ? 16.739 -2.567 -17.947 1.00 95.44 181 ILE A O 1
ATOM 1398 N N . ILE A 1 182 ? 16.896 -2.813 -20.178 1.00 95.50 182 ILE A N 1
ATOM 1399 C CA . ILE A 1 182 ? 15.622 -3.506 -20.381 1.00 95.50 182 ILE A CA 1
ATOM 1400 C C . ILE A 1 182 ? 15.885 -4.852 -21.053 1.00 95.50 182 ILE A C 1
ATOM 1402 O O . ILE A 1 182 ? 16.849 -5.004 -21.803 1.00 95.50 182 ILE A O 1
ATOM 1406 N N . SER A 1 183 ? 15.065 -5.858 -20.744 1.00 94.25 183 SER A N 1
ATOM 1407 C CA . SER A 1 183 ? 15.202 -7.177 -21.364 1.00 94.25 183 SER A CA 1
ATOM 1408 C C . SER A 1 183 ? 14.780 -7.125 -22.832 1.00 94.25 183 SER A C 1
ATOM 1410 O O . SER A 1 183 ? 13.898 -6.352 -23.196 1.00 94.25 183 SER A O 1
ATOM 1412 N N . SER A 1 184 ? 15.357 -7.987 -23.672 1.00 95.44 184 SER A N 1
ATOM 1413 C CA . SER A 1 184 ? 14.969 -8.085 -25.086 1.00 95.44 184 SER A CA 1
ATOM 1414 C C . SER A 1 184 ? 13.475 -8.371 -25.260 1.00 95.44 184 SER A C 1
ATOM 1416 O O . SER A 1 184 ? 12.820 -7.731 -26.066 1.00 95.44 184 SER A O 1
ATOM 1418 N N . GLY A 1 185 ? 12.894 -9.238 -24.426 1.00 93.75 185 GLY A N 1
ATOM 1419 C CA . GLY A 1 185 ? 11.452 -9.488 -24.468 1.00 93.75 185 GLY A CA 1
ATOM 1420 C C . GLY A 1 185 ? 10.607 -8.255 -24.125 1.00 93.75 185 GLY A C 1
ATOM 1421 O O . GLY A 1 185 ? 9.513 -8.106 -24.657 1.00 93.75 185 GLY A O 1
ATOM 1422 N N . LEU A 1 186 ? 11.104 -7.356 -23.265 1.00 92.19 186 LEU A N 1
ATOM 1423 C CA . LEU A 1 186 ? 10.425 -6.091 -22.979 1.00 92.19 186 LEU A CA 1
ATOM 1424 C C . LEU A 1 186 ? 10.577 -5.097 -24.140 1.00 92.19 186 LEU A C 1
ATOM 1426 O O . LEU A 1 186 ? 9.639 -4.362 -24.423 1.00 92.19 186 LEU A O 1
ATOM 1430 N N . VAL A 1 187 ? 11.720 -5.096 -24.832 1.00 93.69 187 VAL A N 1
ATOM 1431 C CA . VAL A 1 187 ? 11.925 -4.323 -26.073 1.00 93.69 187 VAL A CA 1
ATOM 1432 C C . VAL A 1 187 ? 10.893 -4.735 -27.122 1.00 93.69 187 VAL A C 1
ATOM 1434 O O . VAL A 1 187 ? 10.163 -3.876 -27.614 1.00 93.69 187 VAL A O 1
ATOM 1437 N N . ASP A 1 188 ? 10.750 -6.041 -27.364 1.00 92.06 188 ASP A N 1
ATOM 1438 C CA . ASP A 1 188 ? 9.786 -6.585 -28.327 1.00 92.06 188 ASP A CA 1
ATOM 1439 C C . ASP A 1 188 ? 8.339 -6.212 -27.959 1.00 92.06 188 ASP A C 1
ATOM 1441 O O . ASP A 1 188 ? 7.555 -5.818 -28.820 1.00 92.06 188 ASP A O 1
ATOM 1445 N N . GLN A 1 189 ? 7.984 -6.292 -26.670 1.00 89.69 189 GLN A N 1
ATOM 1446 C CA . GLN A 1 189 ? 6.652 -5.915 -26.173 1.00 89.69 189 GLN A CA 1
ATOM 1447 C C . GLN A 1 189 ? 6.351 -4.427 -26.344 1.00 89.69 189 GLN A C 1
ATOM 1449 O O . GLN A 1 189 ? 5.214 -4.054 -26.626 1.00 89.69 189 GLN A O 1
ATOM 1454 N N . LEU A 1 190 ? 7.356 -3.573 -26.152 1.00 90.88 190 LEU A N 1
ATOM 1455 C CA . LEU A 1 190 ? 7.204 -2.134 -26.321 1.00 90.88 190 LEU A CA 1
ATOM 1456 C C . LEU A 1 190 ? 7.284 -1.721 -27.799 1.00 90.88 190 LEU A C 1
ATOM 1458 O O . LEU A 1 190 ? 6.788 -0.652 -28.144 1.00 90.88 190 LEU A O 1
ATOM 1462 N N . GLY A 1 191 ? 7.851 -2.552 -28.678 1.00 90.56 191 GLY A N 1
ATOM 1463 C CA . GLY A 1 191 ? 8.093 -2.222 -30.085 1.00 90.56 191 GLY A CA 1
ATOM 1464 C C . GLY A 1 191 ? 9.268 -1.268 -30.293 1.00 90.56 191 GLY A C 1
ATOM 1465 O O . GLY A 1 191 ? 9.214 -0.430 -31.194 1.00 90.56 191 GLY A O 1
ATOM 1466 N N . LEU A 1 192 ? 10.271 -1.336 -29.413 1.00 86.94 192 LEU A N 1
ATOM 1467 C CA . LEU A 1 192 ? 11.465 -0.484 -29.445 1.00 86.94 192 LEU A CA 1
ATOM 1468 C C . LEU A 1 192 ? 12.584 -1.054 -30.325 1.00 86.94 192 LEU A C 1
ATOM 1470 O O . LEU A 1 192 ? 12.631 -2.288 -30.513 1.00 86.94 192 LEU A O 1
#

pLDDT: mean 72.79, std 17.61, range [35.31, 95.5]